Protein AF-A0A9P9WCL9-F1 (afdb_monomer_lite)

Organism: NCBI:txid1658444

Structure (mmCIF, N/CA/C/O backbone):
data_AF-A0A9P9WCL9-F1
#
_entry.id   AF-A0A9P9WCL9-F1
#
loop_
_atom_site.group_PDB
_atom_site.id
_atom_site.type_symbol
_atom_site.label_atom_id
_atom_site.label_alt_id
_atom_site.label_comp_id
_atom_site.label_asym_id
_atom_site.label_entity_id
_atom_site.label_seq_id
_atom_site.pdbx_PDB_ins_code
_atom_site.Cartn_x
_atom_site.Cartn_y
_atom_site.Cartn_z
_atom_site.occupancy
_atom_site.B_iso_or_equiv
_atom_site.auth_seq_id
_atom_site.auth_comp_id
_atom_site.auth_asym_id
_atom_site.auth_atom_id
_atom_site.pdbx_PDB_model_num
ATOM 1 N N . MET A 1 1 ? 8.749 8.866 8.546 1.00 52.72 1 MET A N 1
ATOM 2 C CA . MET A 1 1 ? 8.352 7.995 9.662 1.00 52.72 1 MET A CA 1
ATOM 3 C C . MET A 1 1 ? 8.132 6.636 9.038 1.00 52.72 1 MET A C 1
ATOM 5 O O . MET A 1 1 ? 7.365 6.611 8.077 1.00 52.72 1 MET A O 1
ATOM 9 N N . PRO A 1 2 ? 8.847 5.586 9.466 1.00 65.62 2 PRO A N 1
ATOM 10 C CA . PRO A 1 2 ? 8.523 4.228 9.039 1.00 65.62 2 PRO A CA 1
ATOM 11 C C . PRO A 1 2 ? 7.057 3.920 9.398 1.00 65.62 2 PRO A C 1
ATOM 13 O O . PRO A 1 2 ? 6.534 4.520 10.347 1.00 65.62 2 PRO A O 1
ATOM 16 N N . PRO A 1 3 ? 6.352 3.080 8.625 1.00 75.56 3 PRO A N 1
ATOM 17 C CA . PRO A 1 3 ? 5.030 2.623 9.012 1.00 75.56 3 PRO A CA 1
ATOM 18 C C . PRO A 1 3 ? 5.144 1.914 10.363 1.00 75.56 3 PRO A C 1
ATOM 20 O O . PRO A 1 3 ? 6.009 1.073 10.567 1.00 75.56 3 PRO A O 1
ATOM 23 N N . GLU A 1 4 ? 4.295 2.302 11.307 1.00 83.50 4 GLU A N 1
ATOM 24 C CA . GLU A 1 4 ? 4.138 1.560 12.551 1.00 83.50 4 GLU A CA 1
ATOM 25 C C . GLU A 1 4 ? 3.136 0.438 12.314 1.00 83.50 4 GLU A C 1
ATOM 27 O O . GLU A 1 4 ? 2.048 0.691 11.779 1.00 83.50 4 GLU A O 1
ATOM 32 N N . ARG A 1 5 ? 3.490 -0.770 12.757 1.00 84.06 5 ARG A N 1
ATOM 33 C CA . ARG A 1 5 ? 2.559 -1.891 12.845 1.00 84.06 5 ARG A CA 1
ATOM 34 C C . ARG A 1 5 ? 1.348 -1.465 13.676 1.00 84.06 5 ARG A C 1
ATOM 36 O O . ARG A 1 5 ? 1.471 -0.951 14.792 1.00 84.06 5 ARG A O 1
ATOM 43 N N . ILE A 1 6 ? 0.155 -1.656 13.131 1.00 80.19 6 ILE A N 1
ATOM 44 C CA . ILE A 1 6 ? -1.098 -1.364 13.811 1.00 80.19 6 ILE A CA 1
ATOM 45 C C . ILE A 1 6 ? -1.285 -2.433 14.883 1.00 80.19 6 ILE A C 1
ATOM 47 O O . ILE A 1 6 ? -1.663 -3.570 14.609 1.00 80.19 6 ILE A O 1
ATOM 51 N N . HIS A 1 7 ? -1.031 -2.064 16.138 1.00 67.38 7 HIS A N 1
ATOM 52 C CA . HIS A 1 7 ? -1.297 -2.956 17.260 1.00 67.38 7 HIS A CA 1
ATOM 53 C C . HIS A 1 7 ? -2.736 -3.484 17.204 1.00 67.38 7 HIS A C 1
ATOM 55 O O . HIS A 1 7 ? -3.683 -2.704 17.097 1.00 67.38 7 HIS A O 1
ATOM 61 N N . ARG A 1 8 ? -2.899 -4.803 17.385 1.00 59.06 8 ARG A N 1
ATOM 62 C CA . ARG A 1 8 ? -4.198 -5.504 17.451 1.00 59.06 8 ARG A CA 1
ATOM 63 C C . ARG A 1 8 ? -5.237 -4.808 18.336 1.00 59.06 8 ARG A C 1
ATOM 65 O O . ARG A 1 8 ? -6.418 -4.826 18.012 1.00 59.06 8 ARG A O 1
ATOM 72 N N . ALA A 1 9 ? -4.798 -4.163 19.418 1.00 46.12 9 ALA A N 1
ATOM 73 C CA . ALA A 1 9 ? -5.651 -3.415 20.345 1.00 46.12 9 ALA A CA 1
ATOM 74 C C . ALA A 1 9 ? -6.125 -2.044 19.815 1.00 46.12 9 ALA A C 1
ATOM 76 O O . ALA A 1 9 ? -7.160 -1.548 20.245 1.00 46.12 9 ALA A O 1
ATOM 77 N N . ARG A 1 10 ? -5.385 -1.429 18.881 1.00 55.38 10 ARG A N 1
ATOM 78 C CA . ARG A 1 10 ? -5.776 -0.196 18.171 1.00 55.38 10 ARG A CA 1
ATOM 79 C C . ARG A 1 10 ? -6.659 -0.462 16.955 1.00 55.38 10 ARG A C 1
ATOM 81 O O . ARG A 1 10 ? -7.181 0.493 16.381 1.00 55.38 10 ARG A O 1
ATOM 88 N N . ARG A 1 11 ? -6.842 -1.728 16.569 1.00 59.88 11 ARG A N 1
ATOM 89 C CA . ARG A 1 11 ? -7.807 -2.098 15.537 1.00 59.88 11 ARG A CA 1
ATOM 90 C C . ARG A 1 11 ? -9.196 -1.744 16.061 1.00 59.88 11 ARG A C 1
ATOM 92 O O . ARG A 1 11 ? -9.658 -2.302 17.054 1.00 59.88 11 ARG A O 1
ATOM 99 N N . TYR A 1 12 ? -9.847 -0.778 15.427 1.00 53.03 12 TYR A N 1
ATOM 100 C CA . TYR A 1 12 ? -11.238 -0.428 15.716 1.00 53.03 12 TYR A CA 1
ATOM 101 C C . TYR A 1 12 ? -12.097 -1.669 15.428 1.00 53.03 12 TYR A C 1
ATOM 103 O O . TYR A 1 12 ? -12.356 -2.002 14.279 1.00 53.03 12 TYR A O 1
ATOM 111 N N . ARG A 1 13 ? -12.498 -2.390 16.478 1.00 53.16 13 ARG A N 1
ATOM 112 C CA . ARG A 1 13 ? -13.292 -3.628 16.379 1.00 53.16 13 ARG A CA 1
ATOM 113 C C . ARG A 1 13 ? -14.805 -3.400 16.301 1.00 53.16 13 ARG A C 1
ATOM 115 O O . ARG A 1 13 ? -15.547 -4.356 16.134 1.00 53.16 13 ARG A O 1
ATOM 122 N N . GLY A 1 14 ? -15.285 -2.167 16.445 1.00 45.81 14 GLY A N 1
ATOM 123 C CA . GLY A 1 14 ? -16.719 -1.880 16.505 1.00 45.81 14 GLY A CA 1
ATOM 124 C C . GLY A 1 14 ? -17.214 -1.129 15.274 1.00 45.81 14 GLY A C 1
ATOM 125 O O . GLY A 1 14 ? -16.797 0.008 15.075 1.00 45.81 14 GLY A O 1
ATOM 126 N N . LEU A 1 15 ? -18.153 -1.733 14.530 1.00 50.56 15 LEU A N 1
ATOM 127 C CA . LEU A 1 15 ? -19.068 -1.100 13.554 1.00 50.56 15 LEU A CA 1
ATOM 128 C C . LEU A 1 15 ? -18.497 -0.762 12.157 1.00 50.56 15 LEU A C 1
ATOM 130 O O . LEU A 1 15 ? -18.734 0.335 11.650 1.00 50.56 15 LEU A O 1
ATOM 134 N N . ARG A 1 16 ? -17.752 -1.679 11.518 1.00 55.62 16 ARG A N 1
ATOM 135 C CA . ARG A 1 16 ? -17.044 -1.404 10.247 1.00 55.62 16 ARG A CA 1
ATOM 136 C C . ARG A 1 16 ? -17.706 -1.899 8.955 1.00 55.62 16 ARG A C 1
ATOM 138 O O . ARG A 1 16 ? -17.270 -1.446 7.905 1.00 55.62 16 ARG A O 1
ATOM 145 N N . ASP A 1 17 ? -18.779 -2.687 9.019 1.00 56.28 17 ASP A N 1
ATOM 146 C CA . ASP A 1 17 ? -19.519 -3.155 7.835 1.00 56.28 17 ASP A CA 1
ATOM 147 C C . ASP A 1 17 ? -20.510 -2.079 7.339 1.00 56.28 17 ASP A C 1
ATOM 149 O O . ASP A 1 17 ? -21.677 -2.053 7.732 1.00 56.28 17 ASP A O 1
ATOM 153 N N . ALA A 1 18 ? -20.073 -1.134 6.503 1.00 52.47 18 ALA A N 1
ATOM 154 C CA . ALA A 1 18 ? -20.969 -0.120 5.918 1.00 52.47 18 ALA A CA 1
ATOM 155 C C . ALA A 1 18 ? -20.767 0.070 4.402 1.00 52.47 18 ALA A C 1
ATOM 157 O O . ALA A 1 18 ? -20.047 0.960 3.954 1.00 52.47 18 ALA A O 1
ATOM 158 N N . LYS A 1 19 ? -21.451 -0.737 3.584 1.00 51.44 19 LYS A N 1
ATOM 159 C CA . LYS A 1 19 ? -21.433 -0.597 2.115 1.00 51.44 19 LYS A CA 1
ATOM 160 C C . LYS A 1 19 ? -21.850 0.813 1.661 1.00 51.44 19 LYS A C 1
ATOM 162 O O . LYS A 1 19 ? -22.786 1.401 2.202 1.00 51.44 19 LYS A O 1
ATOM 167 N N . GLY A 1 20 ? -21.168 1.350 0.644 1.00 61.16 20 GLY A N 1
ATOM 168 C CA . GLY A 1 20 ? -21.510 2.623 -0.007 1.00 61.16 20 GLY A CA 1
ATOM 169 C C . GLY A 1 20 ? -20.336 3.600 -0.140 1.00 61.16 20 GLY A C 1
ATOM 170 O O . GLY A 1 20 ? -19.175 3.210 -0.152 1.00 61.16 20 GLY A O 1
ATOM 171 N N . SER A 1 21 ? -20.622 4.903 -0.215 1.00 57.66 21 SER A N 1
ATOM 172 C CA . SER A 1 21 ? -19.634 5.969 -0.491 1.00 57.66 21 SER A CA 1
ATOM 173 C C . SER A 1 21 ? -18.498 6.108 0.535 1.00 57.66 21 SER A C 1
ATOM 175 O O . SER A 1 21 ? -17.530 6.828 0.291 1.00 57.66 21 SER A O 1
ATOM 177 N N . ARG A 1 22 ? -18.593 5.424 1.681 1.00 66.50 22 ARG A N 1
ATOM 178 C CA . ARG A 1 22 ? -17.557 5.380 2.726 1.00 66.50 22 ARG A CA 1
ATOM 179 C C . ARG A 1 22 ? -16.594 4.203 2.595 1.00 66.50 22 ARG A C 1
ATOM 181 O O . ARG A 1 22 ? -15.644 4.153 3.367 1.00 66.50 22 ARG A O 1
ATOM 188 N N . TRP A 1 23 ? -16.797 3.333 1.607 1.00 68.12 23 TRP A N 1
ATOM 189 C CA . TRP A 1 23 ? -15.931 2.190 1.313 1.00 68.12 23 TRP A CA 1
ATOM 190 C C . TRP A 1 23 ? -14.455 2.583 1.142 1.00 68.12 23 TRP A C 1
ATOM 192 O O . TRP A 1 23 ? -13.550 1.934 1.649 1.00 68.12 23 TRP A O 1
ATOM 202 N N . HIS A 1 24 ? -14.223 3.730 0.501 1.00 72.38 24 HIS A N 1
ATOM 203 C CA . HIS A 1 24 ? -12.892 4.294 0.258 1.00 72.38 24 HIS A CA 1
ATOM 204 C C . HIS A 1 24 ? -12.303 5.010 1.487 1.00 72.38 24 HIS A C 1
ATOM 206 O O . HIS A 1 24 ? -11.194 5.544 1.431 1.00 72.38 24 HIS A O 1
ATOM 212 N N . GLY A 1 25 ? -13.075 5.110 2.571 1.00 70.25 25 GLY A N 1
ATOM 213 C CA . GLY A 1 25 ? -12.708 5.803 3.794 1.00 70.25 25 GLY A CA 1
ATOM 214 C C . GLY A 1 25 ? -11.749 4.989 4.654 1.00 70.25 25 GLY A C 1
ATOM 215 O O . GLY A 1 25 ? -11.708 3.762 4.604 1.00 70.25 25 GLY A O 1
ATOM 216 N N . LYS A 1 26 ? -10.981 5.695 5.484 1.00 78.62 26 LYS A N 1
ATOM 217 C CA . LYS A 1 26 ? -10.066 5.058 6.427 1.00 78.62 26 LYS A CA 1
ATOM 218 C C . LYS A 1 26 ? -10.827 4.165 7.413 1.00 78.62 26 LYS A C 1
ATOM 220 O O . LYS A 1 26 ? -11.814 4.625 7.990 1.00 78.62 26 LYS A O 1
ATOM 225 N N . GLY A 1 27 ? -10.325 2.962 7.682 1.00 71.94 27 GLY A N 1
ATOM 226 C CA . GLY A 1 27 ? -10.903 2.088 8.704 1.00 71.94 27 GLY A CA 1
ATOM 227 C C . GLY A 1 27 ? -12.013 1.168 8.198 1.00 71.94 27 GLY A C 1
ATOM 228 O O . GLY A 1 27 ? -12.703 0.570 9.017 1.00 71.94 27 GLY A O 1
ATOM 229 N N . PHE A 1 28 ? -12.262 1.108 6.892 1.00 75.81 28 PHE A N 1
ATOM 230 C CA . PHE A 1 28 ? -13.403 0.386 6.341 1.00 75.81 28 PHE A CA 1
ATOM 231 C C . PHE A 1 28 ? -13.130 -1.124 6.165 1.00 75.81 28 PHE A C 1
ATOM 233 O O . PHE A 1 28 ? -12.019 -1.509 5.780 1.00 75.81 28 PHE A O 1
ATOM 240 N N . ARG A 1 29 ? -14.138 -1.971 6.446 1.00 81.19 29 ARG A N 1
ATOM 241 C CA . ARG A 1 29 ? -14.100 -3.439 6.302 1.00 81.19 29 ARG A CA 1
ATOM 242 C C . ARG A 1 29 ? -15.437 -3.982 5.777 1.00 81.19 29 ARG A C 1
ATOM 244 O O . ARG A 1 29 ? -16.479 -3.416 6.076 1.00 81.19 29 ARG A O 1
ATOM 251 N N . ASP A 1 30 ? -15.413 -5.085 5.039 1.00 83.75 30 ASP A N 1
ATOM 252 C CA . ASP A 1 30 ? -16.617 -5.835 4.644 1.00 83.75 30 ASP A CA 1
ATOM 253 C C . ASP A 1 30 ? -16.291 -7.317 4.619 1.00 83.75 30 ASP A C 1
ATOM 255 O O . ASP A 1 30 ? -15.435 -7.752 3.849 1.00 83.75 30 ASP A O 1
ATOM 259 N N . HIS A 1 31 ? -16.942 -8.086 5.488 1.00 86.31 31 HIS A N 1
ATOM 260 C CA . HIS A 1 31 ? -16.810 -9.546 5.526 1.00 86.31 31 HIS A CA 1
ATOM 261 C C . HIS A 1 31 ? -15.352 -10.055 5.557 1.00 86.31 31 HIS A C 1
ATOM 263 O O . HIS A 1 31 ? -15.016 -11.053 4.925 1.00 86.31 31 HIS A O 1
ATOM 269 N N . GLY A 1 32 ? -14.477 -9.370 6.300 1.00 86.81 32 GLY A N 1
ATOM 270 C CA . GLY A 1 32 ? -13.060 -9.737 6.405 1.00 86.81 32 GLY A CA 1
ATOM 271 C C . GLY A 1 32 ? -12.195 -9.280 5.227 1.00 86.81 32 GLY A C 1
ATOM 272 O O . GLY A 1 32 ? -11.047 -9.704 5.121 1.00 86.81 32 GLY A O 1
ATOM 273 N N . SER A 1 33 ? -12.711 -8.406 4.365 1.00 90.12 33 SER A N 1
ATOM 274 C CA . SER A 1 33 ? -11.958 -7.691 3.334 1.00 90.12 33 SER A CA 1
ATOM 275 C C . SER A 1 33 ? -11.831 -6.212 3.683 1.00 90.12 33 SER A C 1
ATOM 277 O O . SER A 1 33 ? -12.651 -5.644 4.406 1.00 90.12 33 SER A O 1
ATOM 279 N N . MET A 1 34 ? -10.795 -5.567 3.160 1.00 90.50 34 MET A N 1
ATOM 280 C CA . MET A 1 34 ? -10.581 -4.132 3.264 1.00 90.50 34 MET A CA 1
ATOM 281 C C . MET A 1 34 ? -10.287 -3.517 1.907 1.00 90.50 34 MET A C 1
ATOM 283 O O . MET A 1 34 ? -9.704 -4.153 1.033 1.00 90.50 34 MET A O 1
ATOM 287 N N . TRP A 1 35 ? -10.627 -2.242 1.766 1.00 91.56 35 TRP A N 1
ATOM 288 C CA . TRP A 1 35 ? -10.253 -1.476 0.589 1.00 91.56 35 TRP A CA 1
ATOM 289 C C . TRP A 1 35 ? -8.820 -0.971 0.705 1.00 91.56 35 TRP A C 1
ATOM 291 O O . TRP A 1 35 ? -8.487 -0.300 1.683 1.00 91.56 35 TRP A O 1
ATOM 301 N N . ILE A 1 36 ? -7.985 -1.209 -0.301 1.00 93.81 36 ILE A N 1
ATOM 302 C CA . ILE A 1 36 ? -6.671 -0.568 -0.425 1.00 93.81 36 ILE A CA 1
ATOM 303 C C . ILE A 1 36 ? -6.595 0.125 -1.779 1.00 93.81 36 ILE A C 1
ATOM 305 O O . ILE A 1 36 ? -6.871 -0.463 -2.820 1.00 93.81 36 ILE A O 1
ATOM 309 N N . ASN A 1 37 ? -6.209 1.397 -1.770 1.00 93.62 37 ASN A N 1
ATOM 310 C CA . ASN A 1 37 ? -5.949 2.157 -2.980 1.00 93.62 37 ASN A CA 1
ATOM 311 C C . ASN A 1 37 ? -4.531 1.850 -3.485 1.00 93.62 37 ASN A C 1
ATOM 313 O O . ASN A 1 37 ? -3.567 1.975 -2.742 1.00 93.62 37 ASN A O 1
ATOM 317 N N . VAL A 1 38 ? -4.385 1.519 -4.758 1.00 93.62 38 VAL A N 1
ATOM 318 C CA . VAL A 1 38 ? -3.118 1.318 -5.460 1.00 93.62 38 VAL A CA 1
ATOM 319 C C . VAL A 1 38 ? -2.949 2.466 -6.450 1.00 93.62 38 VAL A C 1
ATOM 321 O O . VAL A 1 38 ? -3.801 2.691 -7.311 1.00 93.62 38 VAL A O 1
ATOM 324 N N . ASN A 1 39 ? -1.877 3.237 -6.297 1.00 92.12 39 ASN A N 1
ATOM 325 C CA . ASN A 1 39 ? -1.532 4.329 -7.196 1.00 92.12 39 ASN A CA 1
ATOM 326 C C . ASN A 1 39 ? -0.426 3.882 -8.153 1.00 92.12 39 ASN A C 1
ATOM 328 O O . ASN A 1 39 ? 0.705 3.658 -7.726 1.00 92.12 39 ASN A O 1
ATOM 332 N N . GLU A 1 40 ? -0.769 3.792 -9.436 1.00 88.06 40 GLU A N 1
ATOM 333 C CA . GLU A 1 40 ? 0.132 3.424 -10.537 1.00 88.06 40 GLU A CA 1
ATOM 334 C C . GLU A 1 40 ? 0.205 4.557 -11.577 1.00 88.06 40 GLU A C 1
ATOM 336 O O . GLU A 1 40 ? 0.300 4.323 -12.778 1.00 88.06 40 GLU A O 1
ATOM 341 N N . GLY A 1 41 ? 0.057 5.807 -11.128 1.00 84.44 41 GLY A N 1
ATOM 342 C CA . GLY A 1 41 ? -0.178 6.961 -11.999 1.00 84.44 41 GLY A CA 1
ATOM 343 C C . GLY A 1 41 ? -1.636 7.404 -12.056 1.00 84.44 41 GLY A C 1
ATOM 344 O O . GLY A 1 41 ? -1.939 8.583 -12.221 1.00 84.44 41 GLY A O 1
ATOM 345 N N . PHE A 1 42 ? -2.535 6.461 -11.816 1.00 86.38 42 PHE A N 1
ATOM 346 C CA . PHE A 1 42 ? -3.921 6.682 -11.444 1.00 86.38 42 PHE A CA 1
ATOM 347 C C . PHE A 1 42 ? -4.215 5.830 -10.206 1.00 86.38 42 PHE A C 1
ATOM 349 O O . PHE A 1 42 ? -3.587 4.793 -9.981 1.00 86.38 42 PHE A O 1
ATOM 356 N N . THR A 1 43 ? -5.171 6.262 -9.390 1.00 89.50 43 THR A N 1
ATOM 357 C CA . THR A 1 43 ? -5.562 5.521 -8.188 1.00 89.50 43 THR A CA 1
ATOM 358 C C . THR A 1 43 ? -6.692 4.555 -8.529 1.00 89.50 43 THR A C 1
ATOM 360 O O . THR A 1 43 ? -7.792 4.994 -8.862 1.00 89.50 43 THR A O 1
ATOM 363 N N . ARG A 1 44 ? -6.443 3.248 -8.417 1.00 89.81 44 ARG A N 1
ATOM 364 C CA . ARG A 1 44 ? -7.482 2.203 -8.415 1.00 89.81 44 ARG A CA 1
ATOM 365 C C . ARG A 1 44 ? -7.544 1.601 -7.032 1.00 89.81 44 ARG A C 1
ATOM 367 O O . ARG A 1 44 ? -6.503 1.384 -6.434 1.00 89.81 44 ARG A O 1
ATOM 374 N N . GLY A 1 45 ? -8.726 1.321 -6.515 1.00 91.12 45 GLY A N 1
ATOM 375 C CA . GLY A 1 45 ? -8.796 0.522 -5.301 1.00 91.12 45 GLY A CA 1
ATOM 376 C C . GLY A 1 45 ? -9.036 -0.946 -5.591 1.00 91.12 45 GLY A C 1
ATOM 377 O O . GLY A 1 45 ? -9.512 -1.308 -6.668 1.00 91.12 45 GLY A O 1
ATOM 378 N N . ARG A 1 46 ? -8.634 -1.771 -4.632 1.00 92.62 46 ARG A N 1
ATOM 379 C CA . ARG A 1 46 ? -8.774 -3.220 -4.642 1.00 92.62 46 ARG A CA 1
ATOM 380 C C . ARG A 1 46 ? -9.355 -3.677 -3.314 1.00 92.62 46 ARG A C 1
ATOM 382 O O . ARG A 1 46 ? -9.030 -3.113 -2.265 1.00 92.62 46 ARG A O 1
ATOM 389 N N . ASP A 1 47 ? -10.164 -4.723 -3.387 1.00 93.06 47 ASP A N 1
ATOM 390 C CA . ASP A 1 47 ? -10.610 -5.473 -2.222 1.00 93.06 47 ASP A CA 1
ATOM 391 C C . ASP A 1 47 ? -9.528 -6.479 -1.846 1.00 93.06 47 ASP A C 1
ATOM 393 O O . ASP A 1 47 ? -9.110 -7.298 -2.664 1.00 93.06 47 ASP A O 1
ATOM 397 N N . VAL A 1 48 ? -9.045 -6.384 -0.613 1.00 94.31 48 VAL A N 1
ATOM 398 C CA . VAL A 1 48 ? -7.938 -7.193 -0.107 1.00 94.31 48 VAL A CA 1
ATOM 399 C C . VAL A 1 48 ? -8.412 -7.908 1.154 1.00 94.31 48 VAL A C 1
ATOM 401 O O . VAL A 1 48 ? -8.827 -7.230 2.099 1.00 94.31 48 VAL A O 1
ATOM 404 N N . PRO A 1 49 ? -8.362 -9.250 1.214 1.00 94.81 49 PRO A N 1
ATOM 405 C CA . PRO A 1 49 ? -8.687 -9.984 2.430 1.00 94.81 49 PRO A CA 1
ATOM 406 C C . PRO A 1 49 ? -7.771 -9.544 3.574 1.00 94.81 49 PRO A C 1
ATOM 408 O O . PRO A 1 49 ? -6.550 -9.517 3.440 1.00 94.81 49 PRO A O 1
ATOM 411 N N . GLU A 1 50 ? -8.342 -9.193 4.721 1.00 93.06 50 GLU A N 1
ATOM 412 C CA . GLU A 1 50 ? -7.581 -8.606 5.826 1.00 93.06 50 GLU A CA 1
ATOM 413 C C . GLU A 1 50 ? -6.597 -9.593 6.460 1.00 93.06 50 GLU A C 1
ATOM 415 O O . GLU A 1 50 ? -5.532 -9.206 6.936 1.00 93.06 50 GLU A O 1
ATOM 420 N N . HIS A 1 51 ? -6.955 -10.873 6.399 1.00 94.69 51 HIS A N 1
ATOM 421 C CA . HIS A 1 51 ? -6.183 -12.012 6.873 1.00 94.69 51 HIS A CA 1
ATOM 422 C C . HIS A 1 51 ? -5.236 -12.579 5.804 1.00 94.69 51 HIS A C 1
ATOM 424 O O . HIS A 1 51 ? -4.605 -13.608 6.034 1.00 94.69 51 HIS A O 1
ATOM 430 N N . MET A 1 52 ? -5.134 -11.937 4.635 1.00 95.94 52 MET A N 1
ATOM 431 C CA . MET A 1 52 ? -4.101 -12.262 3.656 1.00 95.94 52 MET A CA 1
ATOM 432 C C . MET A 1 52 ? -2.728 -11.952 4.260 1.00 95.94 52 MET A C 1
ATOM 434 O O . MET A 1 52 ? -2.558 -10.942 4.950 1.00 95.94 52 MET A O 1
ATOM 438 N N . ARG A 1 53 ? -1.746 -12.821 4.015 1.00 96.12 53 ARG A N 1
ATOM 439 C CA . ARG A 1 53 ? -0.355 -12.550 4.389 1.00 96.12 53 ARG A CA 1
ATOM 440 C C . ARG A 1 53 ? 0.202 -11.406 3.543 1.00 96.12 53 ARG A C 1
ATOM 442 O O . ARG A 1 53 ? -0.201 -11.223 2.393 1.00 96.12 53 ARG A O 1
ATOM 449 N N . LEU A 1 54 ? 1.105 -10.618 4.120 1.00 95.38 54 LEU A N 1
ATOM 450 C CA . LEU A 1 54 ? 1.647 -9.439 3.450 1.00 95.38 54 LEU A CA 1
ATOM 451 C C . LEU A 1 54 ? 2.438 -9.806 2.182 1.00 95.38 54 LEU A C 1
ATOM 453 O O . LEU A 1 54 ? 2.373 -9.059 1.210 1.00 95.38 54 LEU A O 1
ATOM 457 N N . ASP A 1 55 ? 3.126 -10.951 2.169 1.00 94.56 55 ASP A N 1
ATOM 458 C CA . ASP A 1 55 ? 3.828 -11.474 0.988 1.00 94.56 55 ASP A CA 1
ATOM 459 C C . ASP A 1 55 ? 2.862 -11.753 -0.167 1.00 94.56 55 ASP A C 1
ATOM 461 O O . ASP A 1 55 ? 3.013 -11.175 -1.239 1.00 94.56 55 ASP A O 1
ATOM 465 N N . LEU A 1 56 ? 1.800 -12.517 0.097 1.00 94.56 56 LEU A N 1
ATOM 466 C CA . LEU A 1 56 ? 0.767 -12.829 -0.888 1.00 94.56 56 LEU A CA 1
ATOM 467 C C . LEU A 1 56 ? 0.100 -11.562 -1.422 1.00 94.56 56 LEU A C 1
ATOM 469 O O . LEU A 1 56 ? -0.168 -11.457 -2.615 1.00 94.56 56 LEU A O 1
ATOM 473 N N . PHE A 1 57 ? -0.152 -10.578 -0.554 1.00 95.00 57 PHE A N 1
ATOM 474 C CA . PHE A 1 57 ? -0.699 -9.297 -0.988 1.00 95.00 57 PHE A CA 1
ATOM 475 C C . PHE A 1 57 ? 0.240 -8.577 -1.961 1.00 95.00 57 PHE A C 1
ATOM 477 O O . PHE A 1 57 ? -0.219 -8.115 -3.006 1.00 95.00 57 PHE A O 1
ATOM 484 N N . VAL A 1 58 ? 1.539 -8.504 -1.657 1.00 93.75 58 VAL A N 1
ATOM 485 C CA . VAL A 1 58 ? 2.534 -7.905 -2.560 1.00 93.75 58 VAL A CA 1
ATOM 486 C C . VAL A 1 58 ? 2.582 -8.655 -3.891 1.00 93.75 58 VAL A C 1
ATOM 488 O O . VAL A 1 58 ? 2.580 -8.005 -4.933 1.00 93.75 58 VAL A O 1
ATOM 491 N N . ASP A 1 59 ? 2.512 -9.985 -3.873 1.00 91.00 59 ASP A N 1
ATOM 492 C CA . ASP A 1 59 ? 2.506 -10.799 -5.092 1.00 91.00 59 ASP A CA 1
ATOM 493 C C . ASP A 1 59 ? 1.278 -10.503 -5.971 1.00 91.00 59 ASP A C 1
ATOM 495 O O . ASP A 1 59 ? 1.412 -10.350 -7.184 1.00 91.00 59 ASP A O 1
ATOM 499 N N . THR A 1 60 ? 0.088 -10.297 -5.381 1.00 92.44 60 THR A N 1
ATOM 500 C CA . THR A 1 60 ? -1.102 -9.881 -6.158 1.00 92.44 60 THR A CA 1
ATOM 501 C C . THR A 1 60 ? -0.955 -8.500 -6.806 1.00 92.44 60 THR A C 1
ATOM 503 O O . THR A 1 60 ? -1.639 -8.179 -7.784 1.00 92.44 60 THR A O 1
ATOM 506 N N . LEU A 1 61 ? -0.100 -7.635 -6.250 1.00 89.81 61 LEU A N 1
ATOM 507 C CA . LEU A 1 61 ? 0.208 -6.330 -6.832 1.00 89.81 61 LEU A CA 1
ATOM 508 C C . LEU A 1 61 ? 1.285 -6.424 -7.914 1.00 89.81 61 LEU A C 1
ATOM 510 O O . LEU A 1 61 ? 1.349 -5.527 -8.750 1.00 89.81 61 LEU A O 1
ATOM 514 N N . ASP A 1 62 ? 2.092 -7.486 -7.925 1.00 81.44 62 ASP A N 1
ATOM 515 C CA . ASP A 1 62 ? 3.157 -7.713 -8.906 1.00 81.44 62 ASP A CA 1
ATOM 516 C C . ASP A 1 62 ? 2.660 -8.367 -10.208 1.00 81.44 62 ASP A C 1
ATOM 518 O O . ASP A 1 62 ? 3.441 -8.709 -11.093 1.00 81.44 62 ASP A O 1
ATOM 522 N N . GLU A 1 63 ? 1.346 -8.504 -10.396 1.00 71.94 63 GLU A N 1
ATOM 523 C CA . GLU A 1 63 ? 0.797 -8.996 -11.658 1.00 71.94 63 GLU A CA 1
ATOM 524 C C . GLU A 1 63 ? 1.156 -8.029 -12.816 1.00 71.94 63 GLU A C 1
ATOM 526 O O . GLU A 1 63 ? 0.789 -6.848 -12.830 1.00 71.94 63 GLU A O 1
ATOM 531 N N . HIS A 1 64 ? 1.922 -8.562 -13.776 1.00 60.41 64 HIS A N 1
ATOM 532 C CA . HIS A 1 64 ? 2.282 -8.023 -15.098 1.00 60.41 64 HIS A CA 1
ATOM 533 C C . HIS A 1 64 ? 3.074 -6.698 -15.199 1.00 60.41 64 HIS A C 1
ATOM 535 O O . HIS A 1 64 ? 2.631 -5.776 -15.891 1.00 60.41 64 HIS A O 1
ATOM 541 N N . PRO A 1 65 ? 4.308 -6.604 -14.662 1.00 61.66 65 PRO A N 1
ATOM 542 C CA . PRO A 1 65 ? 5.229 -5.533 -15.049 1.00 61.66 65 PRO A CA 1
ATOM 543 C C . PRO A 1 65 ? 5.626 -5.619 -16.533 1.00 61.66 65 PRO A C 1
ATOM 545 O O . PRO A 1 65 ? 5.738 -4.586 -17.186 1.00 61.66 65 PRO A O 1
ATOM 548 N N . ASP A 1 66 ? 5.756 -6.826 -17.097 1.00 63.22 66 ASP A N 1
ATOM 549 C CA . ASP A 1 66 ? 6.289 -7.040 -18.454 1.00 63.22 66 ASP A CA 1
ATOM 550 C C . ASP A 1 66 ? 5.454 -6.401 -19.572 1.00 63.22 66 ASP A C 1
ATOM 552 O O . ASP A 1 66 ? 6.001 -6.014 -20.602 1.00 63.22 66 ASP A O 1
ATOM 556 N N . ALA A 1 67 ? 4.137 -6.271 -19.382 1.00 68.12 67 ALA A N 1
ATOM 557 C CA . ALA A 1 67 ? 3.259 -5.651 -20.375 1.00 68.12 67 ALA A CA 1
ATOM 558 C C . ALA A 1 67 ? 3.472 -4.131 -20.473 1.00 68.12 67 ALA A C 1
ATOM 560 O O . ALA A 1 67 ? 3.207 -3.534 -21.515 1.00 68.12 67 ALA A O 1
ATOM 561 N N . ILE A 1 68 ? 3.930 -3.505 -19.385 1.00 70.31 68 ILE A N 1
ATOM 562 C CA . ILE A 1 68 ? 4.109 -2.052 -19.271 1.00 70.31 68 ILE A CA 1
ATOM 563 C C . ILE A 1 68 ? 5.589 -1.676 -19.412 1.00 70.31 68 ILE A C 1
ATOM 565 O O . ILE A 1 68 ? 5.911 -0.626 -19.963 1.00 70.31 68 ILE A O 1
ATOM 569 N N . ASN A 1 69 ? 6.491 -2.523 -18.917 1.00 74.94 69 ASN A N 1
ATOM 570 C CA . ASN A 1 69 ? 7.921 -2.263 -18.839 1.00 74.94 69 ASN A CA 1
ATOM 571 C C . ASN A 1 69 ? 8.725 -3.562 -19.054 1.00 74.94 69 ASN A C 1
ATOM 573 O O . ASN A 1 69 ? 9.134 -4.201 -18.079 1.00 74.94 69 ASN A O 1
ATOM 577 N N . PRO A 1 70 ? 8.940 -3.976 -20.317 1.00 77.00 70 PRO A N 1
ATOM 578 C CA . PRO A 1 70 ? 9.679 -5.192 -20.635 1.00 77.00 70 PRO A CA 1
ATOM 579 C C . PRO A 1 70 ? 11.097 -5.142 -20.056 1.00 77.00 70 PRO A C 1
ATOM 581 O O . PRO A 1 70 ? 11.863 -4.228 -20.356 1.00 77.00 70 PRO A O 1
ATOM 584 N N . GLY A 1 71 ? 11.448 -6.127 -19.227 1.00 79.69 71 GLY A N 1
ATOM 585 C CA . GLY A 1 71 ? 12.763 -6.206 -18.579 1.00 79.69 71 GLY A CA 1
ATOM 586 C C . GLY A 1 71 ? 12.952 -5.266 -17.385 1.00 79.69 71 GLY A C 1
ATOM 587 O O . GLY A 1 71 ? 14.029 -5.242 -16.797 1.00 79.69 71 GLY A O 1
ATOM 588 N N . GLY A 1 72 ? 11.926 -4.505 -17.010 1.00 85.75 72 GLY A N 1
ATOM 589 C CA . GLY A 1 72 ? 11.927 -3.750 -15.770 1.00 85.75 72 GLY A CA 1
ATOM 590 C C . GLY A 1 72 ? 11.358 -4.532 -14.594 1.00 85.75 72 GLY A C 1
ATOM 591 O O . GLY A 1 72 ? 10.874 -5.656 -14.723 1.00 85.75 72 GLY A O 1
ATOM 592 N N . TRP A 1 73 ? 11.386 -3.897 -13.431 1.00 86.56 73 TRP A N 1
ATOM 593 C CA . TRP A 1 73 ? 10.820 -4.429 -12.195 1.00 86.56 73 TRP A CA 1
ATOM 594 C C . TRP A 1 73 ? 9.959 -3.365 -11.516 1.00 86.56 73 TRP A C 1
ATOM 596 O O . TRP A 1 73 ? 9.946 -2.193 -11.915 1.00 86.56 73 TRP A O 1
ATOM 606 N N . CYS A 1 74 ? 9.188 -3.765 -10.508 1.00 90.25 74 CYS A N 1
ATOM 607 C CA . CYS A 1 74 ? 8.361 -2.837 -9.754 1.00 90.25 74 CYS A CA 1
ATOM 608 C C . CYS A 1 74 ? 8.564 -2.992 -8.245 1.00 90.25 74 CYS A C 1
ATOM 610 O O . CYS A 1 74 ? 8.851 -4.074 -7.745 1.00 90.25 74 CYS A O 1
ATOM 612 N N . ASP A 1 75 ? 8.430 -1.881 -7.526 1.00 91.56 75 ASP A N 1
ATOM 613 C CA . ASP A 1 75 ? 8.419 -1.838 -6.065 1.00 91.56 75 ASP A CA 1
ATOM 614 C C . ASP A 1 75 ? 7.094 -1.218 -5.606 1.00 91.56 75 ASP A C 1
ATOM 616 O O . ASP A 1 75 ? 6.530 -0.335 -6.268 1.00 91.56 75 ASP A O 1
ATOM 620 N N . VAL A 1 76 ? 6.594 -1.661 -4.458 1.00 94.00 76 VAL A N 1
ATOM 621 C CA . VAL A 1 76 ? 5.353 -1.166 -3.869 1.00 94.00 76 VAL A CA 1
ATOM 622 C C . VAL A 1 76 ? 5.678 -0.456 -2.569 1.00 94.00 76 VAL A C 1
ATOM 624 O O . VAL A 1 76 ? 6.196 -1.048 -1.630 1.00 94.00 76 VAL A O 1
ATOM 627 N N . PHE A 1 77 ? 5.327 0.823 -2.481 1.00 94.44 77 PHE A N 1
ATOM 628 C CA . PHE A 1 77 ? 5.608 1.654 -1.319 1.00 94.44 77 PHE A CA 1
ATOM 629 C C . PHE A 1 77 ? 4.364 1.927 -0.484 1.00 94.44 77 PHE A C 1
ATOM 631 O O . PHE A 1 77 ? 3.349 2.423 -0.978 1.00 94.44 77 PHE A O 1
ATOM 638 N N . PHE A 1 78 ? 4.499 1.760 0.827 1.00 94.44 78 PHE A N 1
ATOM 639 C CA . PHE A 1 78 ? 3.548 2.227 1.824 1.00 94.44 78 PHE A CA 1
ATOM 640 C C . PHE A 1 78 ? 4.243 3.173 2.806 1.00 94.44 78 PHE A C 1
ATOM 642 O O . PHE A 1 78 ? 5.246 2.837 3.426 1.00 94.44 78 PHE A O 1
ATOM 649 N N . ARG A 1 79 ? 3.737 4.409 2.932 1.00 90.94 79 ARG A N 1
ATOM 650 C CA . ARG A 1 79 ? 4.310 5.454 3.814 1.00 90.94 79 ARG A CA 1
ATOM 651 C C . ARG A 1 79 ? 5.825 5.674 3.637 1.00 90.94 79 ARG A C 1
ATOM 653 O O . ARG A 1 79 ? 6.512 6.023 4.594 1.00 90.94 79 ARG A O 1
ATOM 660 N N . LYS A 1 80 ? 6.310 5.588 2.390 1.00 90.62 80 LYS A N 1
ATOM 661 C CA . LYS A 1 80 ? 7.732 5.705 1.990 1.00 90.62 80 LYS A CA 1
ATOM 662 C C . LYS A 1 80 ? 8.615 4.506 2.364 1.00 90.62 80 LYS A C 1
ATOM 664 O O . LYS A 1 80 ? 9.831 4.622 2.262 1.00 90.62 80 LYS A O 1
ATOM 669 N N . THR A 1 81 ? 8.023 3.389 2.763 1.00 92.62 81 THR A N 1
ATOM 670 C CA . THR A 1 81 ? 8.725 2.125 2.999 1.00 92.62 81 THR A CA 1
ATOM 671 C C . THR A 1 81 ? 8.316 1.128 1.927 1.00 92.62 81 THR A C 1
ATOM 673 O O . THR A 1 81 ? 7.147 1.107 1.542 1.00 92.62 81 THR A O 1
ATOM 676 N N . SER A 1 82 ? 9.274 0.357 1.415 1.00 94.00 82 SER A N 1
ATOM 677 C CA . SER A 1 82 ? 8.979 -0.718 0.468 1.00 94.00 82 SER A CA 1
ATOM 678 C C . SER A 1 82 ? 8.253 -1.844 1.198 1.00 94.00 82 SER A C 1
ATOM 680 O O . SER A 1 82 ? 8.654 -2.249 2.289 1.00 94.00 82 SER A O 1
ATOM 682 N N . LEU A 1 83 ? 7.173 -2.343 0.605 1.00 93.31 83 LEU A N 1
ATOM 683 C CA . LEU A 1 83 ? 6.488 -3.524 1.106 1.00 93.31 83 LEU A CA 1
ATOM 684 C C . LEU A 1 83 ? 7.354 -4.777 0.951 1.00 93.31 83 LEU A C 1
ATOM 686 O O . LEU A 1 83 ? 7.212 -5.682 1.760 1.00 93.31 83 LEU A O 1
ATOM 690 N N . PHE A 1 84 ? 8.282 -4.824 -0.012 1.00 90.81 84 PHE A N 1
ATOM 691 C CA . PHE A 1 84 ? 9.214 -5.947 -0.138 1.00 90.81 84 PHE A CA 1
ATOM 692 C C . PHE A 1 84 ? 10.161 -6.032 1.063 1.00 90.81 84 PHE A C 1
ATOM 694 O O . PHE A 1 84 ? 10.290 -7.116 1.630 1.00 90.81 84 PHE A O 1
ATOM 701 N N . ASP A 1 85 ? 10.728 -4.895 1.497 1.00 90.56 85 ASP A N 1
ATOM 702 C CA . ASP A 1 85 ? 11.541 -4.831 2.725 1.00 90.56 85 ASP A CA 1
ATOM 703 C C . ASP A 1 85 ? 10.709 -5.272 3.943 1.00 90.56 85 ASP A C 1
ATOM 705 O O . ASP A 1 85 ? 11.160 -6.070 4.757 1.00 90.56 85 ASP A O 1
ATOM 709 N N . LEU A 1 86 ? 9.464 -4.787 4.055 1.00 91.94 86 LEU A N 1
ATOM 710 C CA . LEU A 1 86 ? 8.580 -5.144 5.171 1.00 91.94 86 LEU A CA 1
ATOM 711 C C . LEU A 1 86 ? 8.239 -6.631 5.200 1.00 91.94 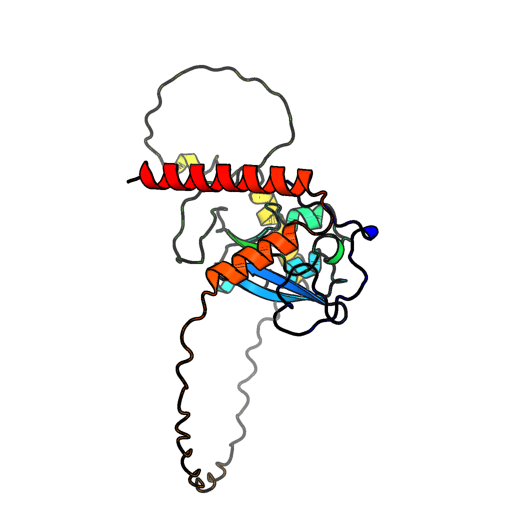86 LEU A C 1
ATOM 713 O O . LEU A 1 86 ? 8.179 -7.215 6.274 1.00 91.94 86 LEU A O 1
ATOM 717 N N . VAL A 1 87 ? 8.021 -7.243 4.038 1.00 94.06 87 VAL A N 1
ATOM 718 C CA . VAL A 1 87 ? 7.778 -8.685 3.936 1.00 94.06 87 VAL A CA 1
ATOM 719 C C . VAL A 1 87 ? 9.020 -9.482 4.332 1.00 94.06 87 VAL A C 1
ATOM 721 O O . VAL A 1 87 ? 8.891 -10.547 4.920 1.00 94.06 87 VAL A O 1
ATOM 724 N N . GLU A 1 88 ? 10.221 -8.996 4.022 1.00 90.44 88 GLU A N 1
ATOM 725 C CA . GLU A 1 88 ? 11.459 -9.658 4.443 1.00 90.44 88 GLU A CA 1
ATOM 726 C C . GLU A 1 88 ? 11.673 -9.564 5.959 1.00 90.44 88 GLU A C 1
ATOM 728 O O . GLU A 1 88 ? 12.013 -10.557 6.600 1.00 90.44 88 GLU A O 1
ATOM 733 N N . GLU A 1 89 ? 11.427 -8.391 6.544 1.00 92.62 89 GLU A N 1
ATOM 734 C CA . GLU A 1 89 ? 11.525 -8.180 7.991 1.00 92.62 89 GLU A CA 1
ATOM 735 C C . GLU A 1 89 ? 10.413 -8.916 8.764 1.00 92.62 89 GLU A C 1
ATOM 737 O O . GLU A 1 89 ? 10.617 -9.345 9.905 1.00 92.62 89 GLU A O 1
ATOM 742 N N . HIS A 1 90 ? 9.236 -9.072 8.149 1.00 93.75 90 HIS A N 1
ATOM 743 C CA . HIS A 1 90 ? 8.024 -9.597 8.774 1.00 93.75 90 HIS A CA 1
ATOM 744 C C . HIS A 1 90 ? 7.232 -10.540 7.838 1.00 93.75 90 HIS A C 1
ATOM 746 O O . HIS A 1 90 ? 6.118 -10.212 7.421 1.00 93.75 90 HIS A O 1
ATOM 752 N N . PRO A 1 91 ? 7.757 -11.740 7.527 1.00 91.94 91 PRO A N 1
ATOM 753 C CA . PRO A 1 91 ? 7.176 -12.642 6.521 1.00 91.94 91 PRO A CA 1
ATOM 754 C C . PRO A 1 91 ? 5.817 -13.241 6.913 1.00 91.94 91 PRO A C 1
ATOM 756 O O . PRO A 1 91 ? 5.039 -13.651 6.048 1.00 91.94 91 PRO A O 1
ATOM 759 N N . ASP A 1 92 ? 5.519 -13.292 8.210 1.00 94.25 92 ASP A N 1
ATOM 760 C CA . ASP A 1 92 ? 4.284 -13.870 8.751 1.00 94.25 92 ASP A CA 1
ATOM 761 C C . ASP A 1 92 ? 3.217 -1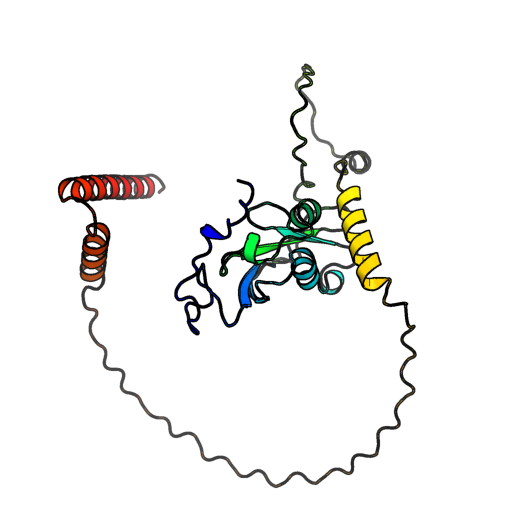2.816 9.075 1.00 94.25 92 ASP A C 1
ATOM 763 O O . ASP A 1 92 ? 2.121 -13.152 9.532 1.00 94.25 92 ASP A O 1
ATOM 767 N N . ASP A 1 93 ? 3.521 -11.534 8.864 1.00 95.31 93 ASP A N 1
ATOM 768 C CA . ASP A 1 93 ? 2.573 -10.468 9.150 1.00 95.31 93 ASP A CA 1
ATOM 769 C C . ASP A 1 93 ? 1.419 -10.468 8.140 1.00 95.31 93 ASP A C 1
ATOM 771 O O . ASP A 1 93 ? 1.573 -10.748 6.947 1.00 95.31 93 ASP A O 1
ATOM 775 N N . LEU A 1 94 ? 0.231 -10.129 8.637 1.00 95.56 94 LEU A N 1
ATOM 776 C CA . LEU A 1 94 ? -0.980 -10.040 7.828 1.00 95.56 94 LEU A CA 1
ATOM 777 C C . LEU A 1 94 ? -1.182 -8.614 7.319 1.00 95.56 94 LEU A C 1
ATOM 7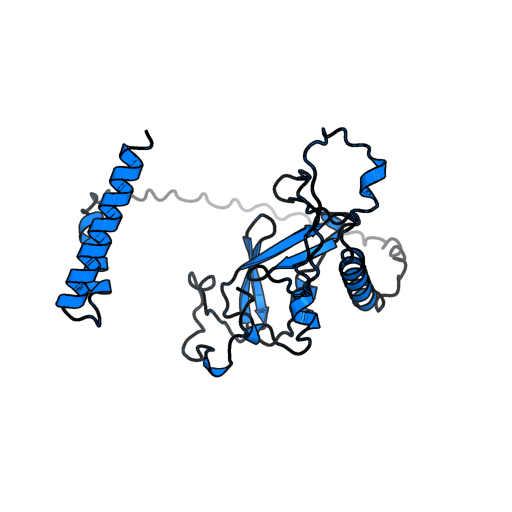79 O O . LEU A 1 94 ? -0.697 -7.648 7.912 1.00 95.56 94 LEU A O 1
ATOM 783 N N . VAL A 1 95 ? -1.975 -8.448 6.263 1.00 95.12 95 VAL A N 1
ATOM 784 C CA . VAL A 1 95 ? -2.347 -7.119 5.752 1.00 95.12 95 VAL A CA 1
ATOM 785 C C . VAL A 1 95 ? -2.976 -6.264 6.864 1.00 95.12 95 VAL A C 1
ATOM 787 O O . VAL A 1 95 ? -2.624 -5.097 7.030 1.00 95.12 95 VAL A O 1
ATOM 790 N N . GLU A 1 96 ? -3.839 -6.840 7.704 1.00 93.19 96 GLU A N 1
ATOM 791 C CA . GLU A 1 96 ? -4.445 -6.145 8.851 1.00 93.19 96 GLU A CA 1
ATOM 792 C C . GLU A 1 96 ? -3.470 -5.666 9.941 1.00 93.19 96 GLU A C 1
ATOM 794 O O . GLU A 1 96 ? -3.850 -4.850 10.786 1.00 93.19 96 GLU A O 1
ATOM 799 N N . ASP A 1 97 ? -2.231 -6.163 9.960 1.00 93.69 97 ASP A N 1
ATOM 800 C CA . ASP A 1 97 ? -1.199 -5.674 10.874 1.00 93.69 97 ASP A CA 1
ATOM 801 C C . ASP A 1 97 ? -0.602 -4.344 10.407 1.00 93.69 97 ASP A C 1
ATOM 803 O O . ASP A 1 97 ? -0.068 -3.595 11.224 1.00 93.69 97 ASP A O 1
ATOM 807 N N . TRP A 1 98 ? -0.729 -4.007 9.123 1.00 94.06 98 TRP A N 1
ATOM 808 C CA . TRP A 1 98 ? -0.108 -2.824 8.521 1.00 94.06 98 TRP A CA 1
ATOM 809 C C . TRP A 1 98 ? -1.125 -1.814 7.979 1.00 94.06 98 TRP A C 1
ATOM 811 O O . TRP A 1 98 ? -0.842 -0.610 7.954 1.00 94.06 98 TRP A O 1
ATOM 821 N N . PHE A 1 99 ? -2.320 -2.276 7.605 1.00 93.19 99 PHE A N 1
ATOM 822 C CA . PHE A 1 99 ? -3.351 -1.481 6.940 1.00 93.19 99 PHE A CA 1
ATOM 823 C C . PHE A 1 99 ? -4.666 -1.440 7.730 1.00 93.19 99 PHE A C 1
ATOM 825 O O . PHE A 1 99 ? -5.194 -2.460 8.185 1.00 93.19 99 PHE A O 1
ATOM 832 N N . ASP A 1 100 ? -5.244 -0.244 7.857 1.00 89.44 100 ASP A N 1
ATOM 833 C CA . ASP A 1 100 ? -6.550 -0.034 8.489 1.00 89.44 100 ASP A CA 1
ATOM 834 C C . ASP A 1 100 ? -7.688 0.037 7.457 1.00 89.44 100 ASP A C 1
ATOM 836 O O . ASP A 1 100 ? -8.851 0.145 7.827 1.00 89.44 100 ASP A O 1
ATOM 840 N N . GLY A 1 101 ? -7.384 -0.078 6.164 1.00 88.81 101 GLY A N 1
ATOM 841 C CA . GLY A 1 101 ? -8.323 0.128 5.065 1.00 88.81 101 GLY A CA 1
ATOM 842 C C . GLY A 1 101 ? -8.415 1.604 4.672 1.00 88.81 101 GLY A C 1
ATOM 843 O O . GLY A 1 101 ? -8.299 2.504 5.508 1.00 88.81 101 GLY A O 1
ATOM 844 N N . GLY A 1 102 ? -8.626 1.858 3.383 1.00 88.50 102 GLY A N 1
ATOM 845 C CA . GLY A 1 102 ? -8.681 3.182 2.762 1.00 88.50 102 GLY A CA 1
ATOM 846 C C . GLY A 1 102 ? -7.310 3.808 2.480 1.00 88.50 102 GLY A C 1
ATOM 847 O O . GLY A 1 102 ? -7.239 4.853 1.830 1.00 88.50 102 GLY A O 1
ATOM 848 N N . GLU A 1 103 ? -6.209 3.207 2.939 1.00 92.69 103 GLU A N 1
ATOM 849 C CA . GLU A 1 103 ? -4.869 3.707 2.634 1.00 92.69 103 GLU A CA 1
ATOM 850 C C . GLU A 1 103 ? -4.490 3.564 1.157 1.00 92.69 103 GLU A C 1
ATOM 852 O O . GLU A 1 103 ? -5.082 2.789 0.409 1.00 92.69 103 GLU A O 1
ATOM 857 N N . THR A 1 104 ? -3.473 4.328 0.747 1.00 93.94 104 THR A N 1
ATOM 858 C CA . THR A 1 104 ? -2.881 4.260 -0.591 1.00 93.94 104 THR A CA 1
ATOM 859 C C . THR A 1 104 ? -1.479 3.663 -0.537 1.00 93.94 104 THR A C 1
ATOM 861 O O . THR A 1 104 ? -0.617 4.170 0.190 1.00 93.94 104 THR A O 1
ATOM 864 N N . VAL A 1 105 ? -1.248 2.631 -1.343 1.00 95.56 105 VAL A N 1
ATOM 865 C CA . VAL A 1 105 ? 0.074 2.123 -1.718 1.00 95.56 105 VAL A CA 1
ATOM 866 C C . VAL A 1 105 ? 0.469 2.690 -3.079 1.00 95.56 105 VAL A C 1
ATOM 868 O O . VAL A 1 105 ? -0.386 2.982 -3.913 1.00 95.56 105 VAL A O 1
ATOM 871 N N . TYR A 1 106 ? 1.763 2.887 -3.299 1.00 94.12 106 TYR A N 1
ATOM 872 C CA . TYR A 1 106 ? 2.299 3.485 -4.520 1.00 94.12 106 TYR A CA 1
ATOM 873 C C . TYR A 1 106 ? 3.150 2.457 -5.240 1.00 94.12 106 TYR A C 1
ATOM 875 O O . TYR A 1 106 ? 4.176 2.044 -4.702 1.00 94.12 106 TYR A O 1
ATOM 883 N N . ARG A 1 107 ? 2.754 2.076 -6.449 1.00 92.56 107 ARG A N 1
ATOM 884 C CA . ARG A 1 107 ? 3.574 1.222 -7.299 1.00 92.56 107 ARG A CA 1
ATOM 885 C C . ARG A 1 107 ? 4.525 2.102 -8.093 1.00 92.56 107 ARG A C 1
ATOM 887 O O . ARG A 1 107 ? 4.108 3.077 -8.719 1.00 92.56 107 ARG A O 1
ATOM 894 N N . LYS A 1 108 ? 5.807 1.772 -8.037 1.00 91.94 108 LYS A N 1
ATOM 895 C CA . LYS A 1 108 ? 6.859 2.434 -8.800 1.00 91.94 108 LYS A CA 1
ATOM 896 C C . LYS A 1 108 ? 7.521 1.419 -9.706 1.00 91.94 108 LYS A C 1
ATOM 898 O O . LYS A 1 108 ? 7.753 0.289 -9.293 1.00 91.94 108 LYS A O 1
ATOM 903 N N . TYR A 1 109 ? 7.818 1.845 -10.921 1.00 90.38 109 TYR A N 1
ATOM 904 C CA . TYR A 1 109 ? 8.459 1.013 -11.924 1.00 90.38 109 TYR A CA 1
ATOM 905 C C . TYR A 1 109 ? 9.894 1.468 -12.098 1.00 90.38 109 TYR A C 1
ATOM 907 O O . TYR A 1 109 ? 10.184 2.664 -12.045 1.00 90.38 109 TYR A O 1
ATOM 915 N N . TYR A 1 110 ? 10.766 0.503 -12.315 1.00 89.62 110 TYR A N 1
ATOM 916 C CA . TYR A 1 110 ? 12.185 0.707 -12.508 1.00 89.62 110 TYR A CA 1
ATOM 917 C C . TYR A 1 110 ? 12.613 -0.032 -13.772 1.00 89.62 110 TYR A C 1
ATOM 919 O O . TYR A 1 110 ? 12.086 -1.105 -14.072 1.00 89.62 110 TYR A O 1
ATOM 927 N N . ASP A 1 111 ? 13.521 0.548 -14.547 1.00 87.31 111 ASP A N 1
ATOM 928 C CA . ASP A 1 111 ? 14.165 -0.189 -15.635 1.00 87.31 111 ASP A CA 1
ATOM 929 C C . ASP A 1 111 ? 15.179 -1.212 -15.089 1.00 87.31 111 ASP A C 1
ATOM 931 O O . ASP A 1 111 ? 15.422 -1.310 -13.881 1.00 87.31 111 ASP A O 1
ATOM 935 N N . ALA A 1 112 ? 15.760 -1.997 -15.998 1.00 87.12 112 ALA A N 1
ATOM 936 C CA . ALA A 1 112 ? 16.797 -2.977 -15.682 1.00 87.12 112 ALA A CA 1
ATOM 937 C C . ALA A 1 112 ? 18.055 -2.351 -15.047 1.00 87.12 112 ALA A C 1
ATOM 939 O O . ALA A 1 112 ? 18.822 -3.052 -14.397 1.00 87.12 112 ALA A O 1
ATOM 940 N N . GLU A 1 113 ? 18.268 -1.044 -15.225 1.00 86.25 113 GLU A N 1
ATOM 941 C CA . GLU A 1 113 ? 19.398 -0.289 -14.671 1.00 86.25 113 GLU A CA 1
ATOM 942 C C . GLU A 1 113 ? 19.059 0.356 -13.310 1.00 86.25 113 GLU A C 1
ATOM 944 O O . GLU A 1 113 ? 19.932 0.902 -12.633 1.00 86.25 113 GLU A O 1
ATOM 949 N N . GLY A 1 114 ? 17.794 0.283 -12.885 1.00 86.06 114 GLY A N 1
ATOM 950 C CA . GLY A 1 114 ? 17.314 0.784 -11.600 1.00 86.06 114 GLY A CA 1
ATOM 951 C C . GLY A 1 114 ? 16.839 2.227 -11.587 1.00 86.06 114 GLY A C 1
ATOM 952 O O . GLY A 1 114 ? 16.597 2.779 -10.507 1.00 86.06 114 GLY A O 1
ATOM 953 N N . TYR A 1 115 ? 16.664 2.849 -12.748 1.00 85.94 115 TYR A N 1
ATOM 954 C CA . TYR A 1 115 ? 16.080 4.179 -12.849 1.00 85.94 115 TYR A CA 1
ATOM 955 C C . TYR A 1 115 ? 14.556 4.117 -12.788 1.00 85.94 115 TYR A C 1
ATOM 957 O O . TYR A 1 115 ? 13.912 3.281 -13.417 1.00 85.94 115 TYR A O 1
ATOM 965 N N . GLU A 1 116 ? 13.964 5.031 -12.016 1.00 87.56 116 GLU A N 1
ATOM 966 C CA . GLU A 1 116 ? 12.510 5.122 -11.858 1.00 87.56 116 GLU A CA 1
ATOM 967 C C . GLU A 1 116 ? 11.847 5.605 -13.158 1.00 87.56 116 GLU A C 1
ATOM 969 O O . GLU A 1 116 ? 12.074 6.731 -13.609 1.00 87.56 116 GLU A O 1
ATOM 974 N N . ILE A 1 117 ? 10.964 4.785 -13.726 1.00 85.25 117 ILE A N 1
ATOM 975 C CA . ILE A 1 117 ? 10.173 5.122 -14.910 1.00 85.25 117 ILE A CA 1
ATOM 976 C C . ILE A 1 117 ? 8.846 5.745 -14.469 1.00 85.25 117 ILE A C 1
ATOM 978 O O . ILE A 1 117 ? 8.067 5.148 -13.724 1.00 85.25 117 ILE A O 1
ATOM 982 N N . ASN A 1 118 ? 8.545 6.953 -14.955 1.00 80.00 118 ASN A N 1
ATOM 983 C CA . ASN A 1 118 ? 7.264 7.604 -14.686 1.00 80.00 118 ASN A CA 1
ATOM 984 C C . ASN A 1 118 ? 6.212 7.162 -15.713 1.00 80.00 118 ASN A C 1
ATOM 986 O O . ASN A 1 118 ? 6.085 7.744 -16.788 1.00 80.00 118 ASN A O 1
ATOM 990 N N . VAL A 1 119 ? 5.412 6.158 -15.347 1.00 68.00 119 VAL A N 1
ATOM 991 C CA . VAL A 1 119 ? 4.407 5.542 -16.237 1.00 68.00 119 VAL A CA 1
ATOM 992 C C . VAL A 1 119 ? 3.318 6.521 -16.704 1.00 68.00 119 VAL A C 1
ATOM 994 O O . VAL A 1 119 ? 2.799 6.368 -17.802 1.00 68.00 119 VAL A O 1
ATOM 997 N N . VAL A 1 120 ? 3.022 7.584 -15.942 1.00 64.69 120 VAL A N 1
ATOM 998 C CA . VAL A 1 120 ? 1.970 8.575 -16.283 1.00 64.69 120 VAL A CA 1
ATOM 999 C C . VAL A 1 120 ? 2.216 9.290 -17.612 1.00 64.69 120 VAL A C 1
ATOM 1001 O O . VAL A 1 120 ? 1.268 9.747 -18.241 1.00 64.69 120 VAL A O 1
ATOM 1004 N N . LEU A 1 121 ? 3.476 9.412 -18.032 1.00 52.41 121 LEU A N 1
ATOM 1005 C CA . LEU A 1 121 ? 3.851 10.195 -19.211 1.00 52.41 121 LEU A CA 1
ATOM 1006 C C . LEU A 1 121 ? 4.563 9.366 -20.284 1.00 52.41 121 LEU A C 1
ATOM 1008 O O . LEU A 1 121 ? 4.897 9.909 -21.327 1.00 52.41 121 LEU A O 1
ATOM 1012 N N . GLY A 1 122 ? 4.855 8.084 -20.033 1.00 51.41 122 GLY A N 1
ATOM 1013 C CA . GLY A 1 122 ? 5.783 7.316 -20.879 1.00 51.41 122 GLY A CA 1
ATOM 1014 C C . GLY A 1 122 ? 7.192 7.931 -20.955 1.00 51.41 122 GLY A C 1
ATOM 1015 O O . GLY A 1 122 ? 8.041 7.458 -21.705 1.00 51.41 122 GLY A O 1
ATOM 1016 N N . GLU A 1 123 ? 7.458 8.983 -20.178 1.00 54.69 123 GLU A N 1
ATOM 1017 C CA . GLU A 1 123 ? 8.712 9.718 -20.166 1.00 54.69 123 GLU A CA 1
ATOM 1018 C C . GLU A 1 123 ? 9.649 9.117 -19.116 1.00 54.69 123 GLU A C 1
ATOM 1020 O O . GLU A 1 123 ? 9.334 9.043 -17.920 1.00 54.69 123 GLU A O 1
ATOM 1025 N N . ARG A 1 124 ? 10.854 8.738 -19.556 1.00 49.81 124 ARG A N 1
ATOM 1026 C CA . ARG A 1 124 ? 11.979 8.463 -18.660 1.00 49.81 124 ARG A CA 1
ATOM 1027 C C . ARG A 1 124 ? 12.357 9.769 -17.966 1.00 49.81 124 ARG A C 1
ATOM 1029 O O . ARG A 1 124 ? 13.095 10.584 -18.515 1.00 49.81 124 ARG A O 1
ATOM 1036 N N . LYS A 1 125 ? 11.878 9.992 -16.743 1.00 52.09 125 LYS A N 1
ATOM 1037 C CA . LYS A 1 125 ? 12.528 10.982 -15.884 1.00 52.09 125 LYS A CA 1
ATOM 1038 C C . LYS A 1 125 ? 13.843 10.368 -15.442 1.00 52.09 125 LYS A C 1
ATOM 1040 O O . LYS A 1 125 ? 13.839 9.428 -14.659 1.00 52.09 125 LYS A O 1
ATOM 1045 N N . GLY A 1 126 ? 14.953 10.919 -15.928 1.00 46.91 126 GLY A N 1
ATOM 1046 C CA . GLY A 1 126 ? 16.289 10.675 -15.386 1.00 46.91 126 GLY A CA 1
ATOM 1047 C C . GLY A 1 126 ? 16.377 11.204 -13.955 1.00 46.91 126 GLY A C 1
ATOM 1048 O O . GLY A 1 126 ? 17.010 12.219 -13.679 1.00 46.91 126 GLY A O 1
ATOM 1049 N N . THR A 1 127 ? 15.653 10.577 -13.038 1.00 51.31 127 THR A N 1
ATOM 1050 C CA . THR A 1 127 ? 15.741 10.840 -11.612 1.00 51.31 127 THR A CA 1
ATOM 1051 C C . THR A 1 127 ? 16.661 9.809 -10.987 1.00 51.31 127 THR A C 1
ATOM 1053 O O . THR A 1 127 ? 16.636 8.635 -11.336 1.00 51.31 127 THR A O 1
ATOM 1056 N N . LYS A 1 128 ? 17.521 10.326 -10.108 1.00 52.88 128 LYS A N 1
ATOM 1057 C CA . LYS A 1 128 ? 18.685 9.678 -9.502 1.00 52.88 128 LYS A CA 1
ATOM 1058 C C . LYS A 1 128 ? 18.411 8.232 -9.050 1.00 52.88 128 LYS A C 1
ATOM 1060 O O . LYS A 1 128 ? 17.321 7.985 -8.528 1.00 52.88 128 LYS A O 1
ATOM 1065 N N . PRO A 1 129 ? 19.412 7.334 -9.140 1.00 50.59 129 PRO A N 1
ATOM 1066 C CA . PRO A 1 129 ? 19.328 6.010 -8.530 1.00 50.59 129 PRO A CA 1
ATOM 1067 C C . PRO A 1 129 ? 18.973 6.151 -7.045 1.00 50.59 129 PRO A C 1
ATOM 1069 O O . PRO A 1 129 ? 19.412 7.098 -6.382 1.00 50.59 129 PRO A O 1
ATOM 1072 N N . GLN A 1 130 ? 18.135 5.250 -6.530 1.00 52.00 130 GLN A N 1
ATOM 1073 C CA . GLN A 1 130 ? 17.687 5.284 -5.137 1.00 52.00 130 GLN A CA 1
ATOM 1074 C C . GLN A 1 130 ? 18.888 5.326 -4.168 1.00 52.00 130 GLN A C 1
ATOM 1076 O O . GLN A 1 130 ? 19.673 4.379 -4.137 1.00 52.00 130 GLN A O 1
ATOM 1081 N N . PRO A 1 131 ? 19.043 6.364 -3.322 1.00 42.78 131 PRO A N 1
ATOM 1082 C CA . PRO A 1 131 ? 20.060 6.344 -2.280 1.00 42.78 131 PRO A CA 1
ATOM 1083 C C . PRO A 1 131 ? 19.590 5.488 -1.095 1.00 42.78 131 PRO A C 1
ATOM 1085 O O . PRO A 1 131 ? 18.585 5.802 -0.450 1.00 42.78 131 PRO A O 1
ATOM 1088 N N . ARG A 1 132 ? 20.350 4.444 -0.736 1.00 50.44 132 ARG A N 1
ATOM 1089 C CA . ARG A 1 132 ? 20.158 3.738 0.542 1.00 50.44 132 ARG A CA 1
ATOM 1090 C C . ARG A 1 132 ? 20.579 4.626 1.721 1.00 50.44 132 ARG A C 1
ATOM 1092 O O . ARG A 1 132 ? 21.678 5.179 1.750 1.00 50.44 132 ARG A O 1
ATOM 1099 N N . ARG A 1 133 ? 19.745 4.668 2.768 1.00 42.00 133 ARG A N 1
ATOM 1100 C CA . ARG A 1 133 ? 20.204 4.944 4.139 1.00 42.00 133 ARG A CA 1
ATOM 1101 C C . ARG A 1 133 ? 20.896 3.684 4.660 1.00 42.00 133 ARG A C 1
ATOM 1103 O O . ARG A 1 133 ? 20.222 2.758 5.097 1.00 42.00 133 ARG A O 1
ATOM 1110 N N . ARG A 1 134 ? 22.231 3.656 4.652 1.00 40.06 134 ARG A N 1
ATOM 1111 C CA . ARG A 1 134 ? 22.975 2.766 5.554 1.00 40.06 134 ARG A CA 1
ATOM 1112 C C . ARG A 1 134 ? 22.767 3.252 6.987 1.00 40.06 134 ARG A C 1
ATOM 1114 O O . ARG A 1 134 ? 22.840 4.453 7.256 1.00 40.06 134 ARG A O 1
ATOM 1121 N N . GLY A 1 135 ? 22.510 2.309 7.890 1.00 32.84 135 GLY A N 1
ATOM 1122 C CA . GLY A 1 135 ? 22.613 2.527 9.326 1.00 32.84 135 GLY A CA 1
ATOM 1123 C C . GLY A 1 135 ? 23.935 3.209 9.679 1.00 32.84 135 GLY A C 1
ATOM 1124 O O . GLY A 1 135 ? 24.939 3.081 8.979 1.00 32.84 135 GLY A O 1
ATOM 1125 N N . SER A 1 136 ? 23.902 3.990 10.751 1.00 40.59 136 SER A N 1
ATOM 1126 C CA . SER A 1 136 ? 25.027 4.753 11.272 1.00 40.59 136 SER A CA 1
ATOM 1127 C C . SER A 1 136 ? 26.305 3.917 11.383 1.00 40.59 136 SER A C 1
ATOM 1129 O O . SER A 1 136 ? 26.455 3.130 12.314 1.00 40.59 136 SER A O 1
ATOM 1131 N N . LEU A 1 137 ? 27.271 4.182 10.509 1.00 34.34 137 LEU A N 1
ATOM 1132 C CA . LEU A 1 137 ? 28.677 3.998 10.830 1.00 34.34 137 LEU A CA 1
ATOM 1133 C C . LEU A 1 137 ? 29.379 5.329 10.572 1.00 34.34 137 LEU A C 1
ATOM 1135 O O . LEU A 1 137 ? 29.567 5.759 9.436 1.00 34.34 137 LEU A O 1
ATOM 1139 N N . ARG A 1 138 ? 29.711 6.018 11.668 1.00 39.91 138 ARG A N 1
ATOM 1140 C CA . ARG A 1 138 ? 30.695 7.100 11.684 1.00 39.91 138 ARG A CA 1
ATOM 1141 C C . ARG A 1 138 ? 31.946 6.613 10.957 1.00 39.91 138 ARG A C 1
ATOM 1143 O O . ARG A 1 138 ? 32.651 5.782 11.514 1.00 39.91 138 ARG A O 1
ATOM 1150 N N . GLN A 1 139 ? 32.287 7.217 9.830 1.00 36.00 139 GLN A N 1
ATOM 1151 C CA . GLN A 1 139 ? 33.682 7.433 9.469 1.00 36.00 139 GLN A CA 1
ATOM 1152 C C . GLN A 1 139 ? 33.808 8.834 8.878 1.00 36.00 139 GLN A C 1
ATOM 1154 O O . GLN A 1 139 ? 33.224 9.171 7.853 1.00 36.00 139 GLN A O 1
ATOM 1159 N N . ARG A 1 140 ? 34.523 9.675 9.628 1.00 39.41 140 ARG A N 1
ATOM 1160 C CA . ARG A 1 140 ? 35.056 10.950 9.165 1.00 39.41 140 ARG A CA 1
ATOM 1161 C C . ARG A 1 140 ? 36.029 10.648 8.034 1.00 39.41 140 ARG A C 1
ATOM 1163 O O . ARG A 1 140 ? 36.987 9.925 8.282 1.00 39.41 140 ARG A O 1
ATOM 1170 N N . LEU A 1 141 ? 35.861 11.284 6.883 1.00 32.88 141 LEU A N 1
ATOM 1171 C CA . LEU A 1 141 ? 36.997 11.644 6.047 1.00 32.88 141 LEU A CA 1
ATOM 1172 C C . LEU A 1 141 ? 36.848 13.109 5.638 1.00 32.88 141 LEU A C 1
ATOM 1174 O O . LEU A 1 141 ? 35.872 13.520 5.016 1.00 32.88 141 LEU A O 1
ATOM 1178 N N . HIS A 1 142 ? 37.810 13.887 6.124 1.00 36.81 142 HIS A N 1
ATOM 1179 C CA . HIS A 1 142 ? 38.179 15.203 5.633 1.00 36.81 142 HIS A CA 1
ATOM 1180 C C . HIS A 1 142 ? 38.798 15.070 4.245 1.00 36.81 142 HIS A C 1
ATOM 1182 O O . HIS A 1 142 ? 39.703 14.256 4.106 1.00 36.81 142 HIS A O 1
ATOM 1188 N N . THR A 1 143 ? 38.371 15.933 3.322 1.00 36.72 143 THR A N 1
ATOM 1189 C CA . THR A 1 143 ? 39.140 16.682 2.298 1.00 36.72 143 THR A CA 1
ATOM 1190 C C . THR A 1 143 ? 38.074 17.387 1.435 1.00 36.72 143 THR A C 1
ATOM 1192 O O . THR A 1 143 ? 37.076 16.776 1.084 1.00 36.72 143 THR A O 1
ATOM 1195 N N . GLY A 1 144 ? 38.062 18.689 1.156 1.00 33.91 144 GLY A N 1
ATOM 1196 C CA . GLY A 1 144 ? 39.156 19.640 1.044 1.00 33.91 144 GLY A CA 1
ATOM 1197 C C . GLY A 1 144 ? 39.596 19.771 -0.414 1.00 33.91 144 GLY A C 1
ATOM 1198 O O . GLY A 1 144 ? 40.710 19.366 -0.687 1.00 33.91 144 GLY A O 1
ATOM 1199 N N . ASP A 1 145 ? 38.724 20.233 -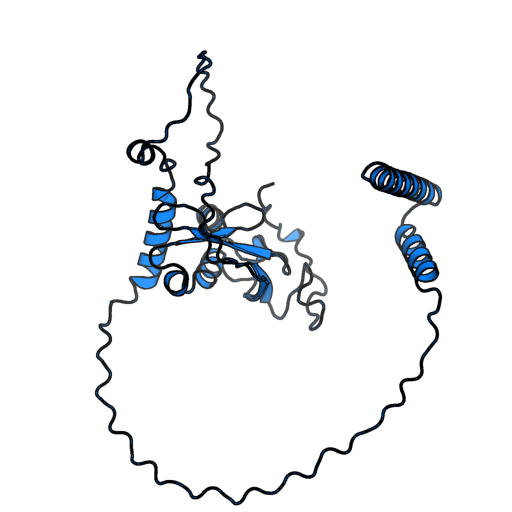1.326 1.00 34.84 145 ASP A N 1
ATOM 1200 C CA . ASP A 1 145 ? 39.085 21.203 -2.383 1.00 34.84 145 ASP A CA 1
ATOM 1201 C C . ASP A 1 145 ? 37.888 21.618 -3.276 1.00 34.84 145 ASP A C 1
ATOM 1203 O O . ASP A 1 145 ? 37.005 20.793 -3.536 1.00 34.84 145 ASP A O 1
ATOM 1207 N N . PRO A 1 146 ? 37.825 22.882 -3.756 1.00 44.62 146 PRO A N 1
ATOM 1208 C CA . PRO A 1 146 ? 36.776 23.378 -4.639 1.00 44.62 146 PRO A CA 1
ATOM 1209 C C . PRO A 1 146 ? 37.268 23.514 -6.089 1.00 44.62 146 PRO A C 1
ATOM 1211 O O . PRO A 1 146 ? 38.142 24.319 -6.395 1.00 44.62 146 PRO A O 1
ATOM 1214 N N . GLY A 1 147 ? 36.622 22.800 -7.008 1.00 37.28 147 GLY A N 1
ATOM 1215 C CA . GLY A 1 147 ? 36.725 23.088 -8.437 1.00 37.28 147 GLY A CA 1
ATOM 1216 C C . GLY A 1 147 ? 36.725 21.835 -9.288 1.00 37.28 147 GLY A C 1
ATOM 1217 O O . GLY A 1 147 ? 37.781 21.281 -9.553 1.00 37.28 147 GLY A O 1
ATOM 1218 N N . PHE A 1 148 ? 35.553 21.414 -9.764 1.00 31.50 148 PHE A N 1
ATOM 1219 C CA . PHE A 1 148 ? 35.495 20.518 -10.914 1.00 31.50 148 PHE A CA 1
ATOM 1220 C C . PHE A 1 148 ? 34.267 20.816 -11.777 1.00 31.50 148 PHE A C 1
ATOM 1222 O O . PHE A 1 148 ? 33.119 20.673 -11.356 1.00 31.50 148 PHE A O 1
ATOM 1229 N N . THR A 1 149 ? 34.557 21.287 -12.987 1.00 35.78 149 THR A N 1
ATOM 1230 C CA . THR A 1 149 ? 33.626 21.545 -14.083 1.00 35.78 149 THR A CA 1
ATOM 1231 C C . THR A 1 149 ? 33.135 20.214 -14.651 1.00 35.78 149 THR A C 1
ATOM 1233 O O . THR A 1 149 ? 33.931 19.327 -14.951 1.00 35.78 149 THR A O 1
ATOM 1236 N N . LEU A 1 150 ? 31.817 20.079 -14.789 1.00 36.84 150 LEU A N 1
ATOM 1237 C CA . LEU A 1 150 ? 31.140 18.876 -15.267 1.00 36.84 150 LEU A CA 1
ATOM 1238 C C . LEU A 1 150 ? 31.246 18.744 -16.794 1.00 36.84 150 LEU A C 1
ATOM 1240 O O . LEU A 1 150 ? 30.561 19.451 -17.528 1.00 36.84 150 LEU A O 1
ATOM 1244 N N . MET A 1 151 ? 32.061 17.799 -17.256 1.00 30.97 151 MET A N 1
ATOM 1245 C CA . MET A 1 151 ? 31.989 17.205 -18.595 1.00 30.97 151 MET A CA 1
ATOM 1246 C C . MET A 1 151 ? 31.738 15.709 -18.382 1.00 30.97 151 MET A C 1
ATOM 1248 O O . MET A 1 151 ? 32.637 14.988 -17.957 1.00 30.97 151 MET A O 1
ATOM 1252 N N . TYR A 1 152 ? 30.498 15.258 -18.574 1.00 35.19 152 TYR A N 1
ATOM 1253 C CA . TYR A 1 152 ? 30.110 13.872 -18.299 1.00 35.19 152 TYR A CA 1
ATOM 1254 C C . TYR A 1 152 ? 30.500 12.952 -19.462 1.00 35.19 152 TYR A C 1
ATOM 1256 O O . TYR A 1 152 ? 30.059 13.145 -20.591 1.00 35.19 152 TYR A O 1
ATOM 1264 N N . ASN A 1 153 ? 31.313 11.942 -19.156 1.00 33.19 153 ASN A N 1
ATOM 1265 C CA . ASN A 1 153 ? 31.652 10.812 -20.017 1.00 33.19 153 ASN A CA 1
ATOM 1266 C C . ASN A 1 153 ? 30.815 9.590 -19.575 1.00 33.19 153 ASN A C 1
ATOM 1268 O O . ASN A 1 153 ? 30.856 9.206 -18.405 1.00 33.19 153 ASN A O 1
ATOM 1272 N N . GLU A 1 154 ? 30.104 8.968 -20.522 1.00 34.75 154 GLU A N 1
ATOM 1273 C CA . GLU A 1 154 ? 29.258 7.764 -20.380 1.00 34.75 154 GLU A CA 1
ATOM 1274 C C . GLU A 1 154 ? 29.922 6.569 -19.671 1.00 34.75 154 GLU A C 1
ATOM 1276 O O . GLU A 1 154 ? 29.235 5.749 -19.066 1.00 34.75 154 GLU A O 1
ATOM 1281 N N . THR A 1 155 ? 31.252 6.463 -19.670 1.00 36.19 155 THR A N 1
ATOM 1282 C CA . THR A 1 155 ? 31.957 5.325 -19.049 1.00 36.19 155 THR A CA 1
ATOM 1283 C C . THR A 1 155 ? 32.162 5.446 -17.536 1.00 36.19 155 THR A C 1
ATOM 1285 O O . THR A 1 155 ? 32.489 4.448 -16.902 1.00 36.19 155 THR A O 1
ATOM 1288 N N . GLN A 1 156 ? 31.895 6.605 -16.919 1.00 36.53 156 GLN A N 1
ATOM 1289 C CA . GLN A 1 156 ? 32.024 6.787 -15.460 1.00 36.53 156 GLN A CA 1
ATOM 1290 C C . GLN A 1 156 ? 30.755 6.441 -14.657 1.00 36.53 156 GLN A C 1
ATOM 1292 O O . GLN A 1 156 ? 30.754 6.557 -13.433 1.00 36.53 156 GLN A O 1
ATOM 1297 N N . TYR A 1 157 ? 29.677 5.995 -15.312 1.00 39.72 157 TYR A N 1
ATOM 1298 C CA . TYR A 1 157 ? 28.412 5.671 -14.635 1.00 39.72 157 TYR A CA 1
ATOM 1299 C C . TYR A 1 157 ? 28.272 4.212 -14.183 1.00 39.72 157 TYR A C 1
ATOM 1301 O O . TYR A 1 157 ? 27.429 3.932 -13.331 1.00 39.72 157 TYR A O 1
ATOM 1309 N N . ARG A 1 158 ? 29.113 3.287 -14.671 1.00 37.50 158 ARG A N 1
ATOM 1310 C CA . ARG A 1 158 ? 29.073 1.880 -14.223 1.00 37.50 158 ARG A CA 1
ATOM 1311 C C . ARG A 1 158 ? 29.438 1.705 -12.746 1.00 37.50 158 ARG A C 1
ATOM 1313 O O . ARG A 1 158 ? 28.905 0.809 -12.105 1.00 37.50 158 ARG A O 1
ATOM 1320 N N . ASP A 1 159 ? 30.235 2.612 -12.187 1.00 34.75 159 ASP A N 1
ATOM 1321 C CA . ASP A 1 159 ? 30.639 2.570 -10.775 1.00 34.75 159 ASP A CA 1
ATOM 1322 C C . ASP A 1 159 ? 29.601 3.204 -9.822 1.00 34.75 159 ASP A C 1
ATOM 1324 O O . ASP A 1 159 ? 29.789 3.215 -8.606 1.00 34.75 159 ASP A O 1
ATOM 1328 N N . PHE A 1 160 ? 28.491 3.732 -10.359 1.00 37.47 160 PHE A N 1
ATOM 1329 C CA . PHE A 1 160 ? 27.411 4.378 -9.600 1.00 37.47 160 PHE A CA 1
ATOM 1330 C C . PHE A 1 160 ? 26.120 3.553 -9.517 1.00 37.47 160 PHE A C 1
ATOM 1332 O O . PHE A 1 160 ? 25.104 4.065 -9.030 1.00 37.47 160 PHE A O 1
ATOM 1339 N N . ILE A 1 161 ? 26.144 2.279 -9.926 1.00 44.34 161 ILE A N 1
ATOM 1340 C CA . ILE A 1 161 ? 25.103 1.330 -9.519 1.00 44.34 161 ILE A CA 1
ATOM 1341 C C . ILE A 1 161 ? 25.193 1.236 -7.996 1.00 44.34 161 ILE A C 1
ATOM 1343 O O . ILE A 1 161 ? 26.174 0.750 -7.433 1.00 44.34 161 ILE A O 1
ATOM 1347 N N . SER A 1 162 ? 24.206 1.826 -7.319 1.00 43.72 162 SER A N 1
ATOM 1348 C CA . SER A 1 162 ? 24.200 1.945 -5.866 1.00 43.72 162 SER A CA 1
ATOM 1349 C C . SER A 1 162 ? 24.351 0.540 -5.271 1.00 43.72 162 SER A C 1
ATOM 1351 O O . SER A 1 162 ? 23.491 -0.296 -5.547 1.00 43.72 162 SER A O 1
ATOM 1353 N N . PRO A 1 163 ? 25.392 0.252 -4.467 1.00 41.72 163 PRO A N 1
ATOM 1354 C CA . PRO A 1 163 ? 25.639 -1.092 -3.953 1.00 41.72 163 PRO A CA 1
ATOM 1355 C C . PRO A 1 163 ? 24.417 -1.555 -3.148 1.00 41.72 163 PRO A C 1
ATOM 1357 O O . PRO A 1 163 ? 24.122 -1.024 -2.070 1.00 41.72 163 PRO A O 1
ATOM 1360 N N . GLY A 1 164 ? 23.650 -2.477 -3.733 1.00 54.25 164 GLY A N 1
ATOM 1361 C CA . GLY A 1 164 ? 22.351 -2.928 -3.235 1.00 54.25 164 GLY A CA 1
ATOM 1362 C C . GLY A 1 164 ? 21.163 -2.790 -4.192 1.00 54.25 164 GLY A C 1
ATOM 1363 O O . GLY A 1 164 ? 20.072 -3.225 -3.832 1.00 54.25 164 GLY A O 1
ATOM 1364 N N . PHE A 1 165 ? 21.342 -2.186 -5.370 1.00 55.72 165 PHE A N 1
ATOM 1365 C CA . PHE A 1 165 ? 20.384 -2.304 -6.473 1.00 55.72 165 PHE A CA 1
ATOM 1366 C C . PHE A 1 165 ? 20.256 -3.767 -6.912 1.00 55.72 165 PHE A C 1
ATOM 1368 O O . PHE A 1 165 ? 19.149 -4.308 -6.907 1.00 55.72 165 PHE A O 1
ATOM 1375 N N . ASP A 1 166 ? 21.401 -4.404 -7.166 1.00 62.78 166 ASP A N 1
ATOM 1376 C CA . ASP A 1 166 ? 21.484 -5.810 -7.561 1.00 62.78 166 ASP A CA 1
ATOM 1377 C C . ASP A 1 166 ? 20.789 -6.707 -6.532 1.00 62.78 166 ASP A C 1
ATOM 1379 O O . ASP A 1 166 ? 19.999 -7.557 -6.911 1.00 62.78 166 ASP A O 1
ATOM 1383 N N . ASP A 1 167 ? 20.930 -6.430 -5.227 1.00 72.69 167 ASP A N 1
ATOM 1384 C CA . ASP A 1 167 ? 20.255 -7.209 -4.180 1.00 72.69 167 ASP A CA 1
ATOM 1385 C C . ASP A 1 167 ? 18.726 -7.214 -4.335 1.00 72.69 167 ASP A C 1
ATOM 1387 O O . ASP A 1 167 ? 18.106 -8.266 -4.188 1.00 72.69 167 ASP A O 1
ATOM 1391 N N . ARG A 1 168 ? 18.104 -6.055 -4.614 1.00 66.69 168 ARG A N 1
ATOM 1392 C CA . ARG A 1 168 ? 16.640 -5.953 -4.764 1.00 66.69 168 ARG A CA 1
ATOM 1393 C C . ARG A 1 168 ? 16.163 -6.527 -6.081 1.00 66.69 168 ARG A C 1
ATOM 1395 O O . ARG A 1 168 ? 15.143 -7.210 -6.095 1.00 66.69 168 ARG A O 1
ATOM 1402 N N . TYR A 1 169 ? 16.886 -6.259 -7.162 1.00 67.56 169 TYR A N 1
ATOM 1403 C CA . TYR A 1 169 ? 16.577 -6.838 -8.459 1.00 67.56 169 TYR A CA 1
ATOM 1404 C C . TYR A 1 169 ? 16.703 -8.367 -8.418 1.00 67.56 169 TYR A C 1
ATOM 1406 O O . TYR A 1 169 ? 15.775 -9.064 -8.817 1.00 67.56 169 TYR A O 1
ATOM 1414 N N . ASP A 1 170 ? 17.770 -8.897 -7.821 1.00 74.12 170 ASP A N 1
ATOM 1415 C CA . ASP A 1 170 ? 17.994 -10.331 -7.632 1.00 74.12 170 ASP A CA 1
ATOM 1416 C C . ASP A 1 170 ? 16.992 -10.953 -6.659 1.00 74.12 170 ASP A C 1
ATOM 1418 O O . ASP A 1 170 ? 16.619 -12.117 -6.795 1.00 74.12 170 ASP A O 1
ATOM 1422 N N . GLN A 1 171 ? 16.563 -10.225 -5.629 1.00 72.56 171 GLN A N 1
ATOM 1423 C CA . GLN A 1 171 ? 15.529 -10.693 -4.706 1.00 72.56 171 GLN A CA 1
ATOM 1424 C C . GLN A 1 171 ? 14.163 -10.743 -5.393 1.00 72.56 171 GLN A C 1
ATOM 1426 O O . GLN A 1 171 ? 13.448 -11.736 -5.249 1.00 72.56 171 GLN A O 1
ATOM 1431 N N . TRP A 1 172 ? 13.827 -9.721 -6.182 1.00 72.75 172 TRP A N 1
ATOM 1432 C CA . TRP A 1 172 ? 12.635 -9.712 -7.023 1.00 72.75 172 TRP A CA 1
ATOM 1433 C C . TRP A 1 172 ? 12.685 -10.850 -8.052 1.00 72.75 172 TRP A C 1
ATOM 1435 O O . TRP A 1 172 ? 11.748 -11.642 -8.128 1.00 72.75 172 TRP A O 1
ATOM 1445 N N . GLN A 1 173 ? 13.812 -11.029 -8.749 1.00 71.25 173 GLN A N 1
ATOM 1446 C CA . GLN A 1 173 ? 14.042 -12.142 -9.673 1.00 71.25 173 GLN A CA 1
ATOM 1447 C C . GLN A 1 173 ? 13.919 -13.503 -8.986 1.00 71.25 173 GLN A C 1
ATOM 1449 O O . GLN A 1 173 ? 13.300 -14.404 -9.541 1.00 71.25 173 GLN A O 1
ATOM 1454 N N . ARG A 1 174 ? 14.458 -13.672 -7.771 1.00 77.19 174 ARG A N 1
ATOM 1455 C CA . ARG A 1 174 ? 14.336 -14.920 -7.000 1.00 77.19 174 ARG A CA 1
ATOM 1456 C C . ARG A 1 174 ? 12.898 -15.203 -6.586 1.00 77.19 174 ARG A C 1
ATOM 1458 O O . ARG A 1 174 ? 12.461 -16.340 -6.731 1.00 77.19 174 ARG A O 1
ATOM 1465 N N . ARG A 1 175 ? 12.151 -14.200 -6.112 1.00 67.69 175 ARG A N 1
ATOM 1466 C CA . ARG A 1 175 ? 10.726 -14.364 -5.775 1.00 67.69 175 ARG A CA 1
ATOM 1467 C C . ARG A 1 175 ? 9.904 -14.707 -7.008 1.00 67.69 175 ARG A C 1
ATOM 1469 O O . ARG A 1 175 ? 9.162 -15.684 -6.989 1.00 67.69 175 ARG A O 1
ATOM 1476 N N . ARG A 1 176 ? 10.111 -13.977 -8.105 1.00 65.81 176 ARG A N 1
ATOM 1477 C CA . ARG A 1 176 ? 9.482 -14.268 -9.393 1.00 65.81 176 ARG A CA 1
ATOM 1478 C C . ARG A 1 176 ? 9.853 -15.673 -9.875 1.00 65.81 176 ARG A C 1
ATOM 1480 O O . ARG A 1 176 ? 8.982 -16.443 -10.251 1.00 65.81 176 ARG A O 1
ATOM 1487 N N . GLY A 1 177 ? 11.122 -16.053 -9.786 1.00 66.38 177 GLY A N 1
ATOM 1488 C CA . GLY A 1 177 ? 11.610 -17.388 -10.126 1.00 66.38 177 GLY A CA 1
ATOM 1489 C C . GLY A 1 177 ? 11.043 -18.502 -9.241 1.00 66.38 177 GLY A C 1
ATOM 1490 O O . GLY A 1 177 ? 10.856 -19.604 -9.730 1.00 66.38 177 GLY A O 1
ATOM 1491 N N . GLN A 1 178 ? 10.712 -18.244 -7.973 1.00 64.62 178 GLN A N 1
ATOM 1492 C CA . GLN A 1 178 ? 10.028 -19.212 -7.102 1.00 64.62 178 GLN A CA 1
ATOM 1493 C C . GLN A 1 178 ? 8.533 -19.332 -7.424 1.00 64.62 178 GLN A C 1
ATOM 1495 O O . GLN A 1 178 ? 8.011 -20.443 -7.481 1.00 64.62 178 GLN A O 1
ATOM 1500 N N . LEU A 1 179 ? 7.858 -18.208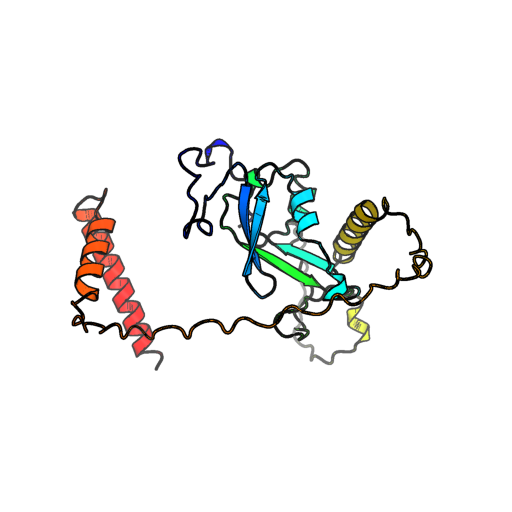 -7.682 1.00 55.19 179 LEU A N 1
ATOM 1501 C CA . LEU A 1 179 ? 6.445 -18.174 -8.075 1.00 55.19 179 LEU A CA 1
ATOM 1502 C C . LEU A 1 179 ? 6.211 -18.838 -9.435 1.00 55.19 179 LEU A C 1
ATOM 1504 O O . LEU A 1 179 ? 5.282 -19.627 -9.595 1.00 55.19 179 LEU A O 1
ATOM 1508 N N . TYR A 1 180 ? 7.079 -18.550 -10.404 1.00 52.50 180 TYR A N 1
ATOM 1509 C CA . TYR A 1 180 ? 6.975 -19.063 -11.767 1.00 52.50 180 TYR A CA 1
ATOM 1510 C C . TYR A 1 180 ? 7.796 -20.334 -12.002 1.00 52.50 180 TYR A C 1
ATOM 1512 O O . TYR A 1 180 ? 7.526 -21.037 -12.959 1.00 52.50 180 TYR A O 1
ATOM 1520 N N . GLY A 1 181 ? 8.733 -20.702 -11.128 1.00 48.78 181 GLY A N 1
ATOM 1521 C CA . GLY A 1 181 ? 9.490 -21.959 -11.221 1.00 48.78 181 GLY A CA 1
ATOM 1522 C C . GLY A 1 181 ? 8.670 -23.213 -10.902 1.00 48.78 181 GLY A C 1
ATOM 1523 O O . GLY A 1 181 ? 9.128 -24.319 -11.171 1.00 48.78 181 GLY A O 1
ATOM 1524 N N . MET A 1 182 ? 7.451 -23.059 -10.366 1.00 46.81 182 MET A N 1
ATOM 1525 C CA . MET A 1 182 ? 6.445 -24.133 -10.299 1.00 46.81 182 MET A CA 1
ATOM 1526 C C . MET A 1 182 ? 5.567 -24.224 -11.553 1.00 46.81 182 MET A C 1
ATOM 1528 O O . MET A 1 182 ? 4.836 -25.197 -11.734 1.00 46.81 182 MET A O 1
ATOM 1532 N N . LEU A 1 183 ? 5.644 -23.230 -12.432 1.00 43.75 183 LEU A N 1
ATOM 1533 C CA . LEU A 1 183 ? 5.159 -23.328 -13.793 1.00 43.75 183 LEU A CA 1
ATOM 1534 C C . LEU A 1 183 ? 6.388 -23.671 -14.629 1.00 43.75 183 LEU A C 1
ATOM 1536 O O . LEU A 1 183 ? 7.062 -22.783 -15.147 1.00 43.75 183 LEU A O 1
ATOM 1540 N N . GLU A 1 184 ? 6.704 -24.967 -14.758 1.00 36.88 184 GLU A N 1
ATOM 1541 C CA . GLU A 1 184 ? 7.563 -25.391 -15.868 1.00 36.88 184 GLU A CA 1
ATOM 1542 C C . GLU A 1 184 ? 7.104 -24.644 -17.127 1.00 36.88 184 GLU A C 1
ATOM 1544 O O . GLU A 1 184 ? 5.888 -24.449 -17.291 1.00 36.88 184 GLU A O 1
ATOM 1549 N N . PRO A 1 185 ? 8.020 -24.218 -18.014 1.00 39.88 185 PRO A N 1
ATOM 1550 C CA . PRO A 1 185 ? 7.633 -23.802 -19.342 1.00 39.88 185 PRO A CA 1
ATOM 1551 C C . PRO A 1 185 ? 7.021 -25.034 -20.007 1.00 39.88 185 PRO A C 1
ATOM 1553 O O . PRO A 1 185 ? 7.676 -25.776 -20.734 1.00 39.88 185 PRO A O 1
ATOM 1556 N N . ARG A 1 186 ? 5.730 -25.263 -19.757 1.00 36.06 186 ARG A N 1
ATOM 1557 C CA . ARG A 1 186 ? 4.864 -25.898 -20.718 1.00 36.06 186 ARG A CA 1
ATOM 1558 C C . ARG A 1 186 ? 4.967 -24.960 -21.891 1.00 36.06 186 ARG A C 1
ATOM 1560 O O . ARG A 1 186 ? 4.325 -23.910 -21.922 1.00 36.06 186 ARG A O 1
ATOM 1567 N N . TYR A 1 187 ? 5.873 -25.316 -22.799 1.00 39.97 187 TYR A N 1
ATOM 1568 C CA . TYR A 1 187 ? 5.758 -24.956 -24.189 1.00 39.97 187 TYR A CA 1
ATOM 1569 C C . TYR A 1 187 ? 4.270 -24.961 -24.470 1.00 39.97 187 TYR A C 1
ATOM 1571 O O . TYR A 1 187 ? 3.577 -25.943 -24.193 1.00 39.97 187 TYR A O 1
ATOM 1579 N N . PHE A 1 188 ? 3.781 -23.789 -24.843 1.00 38.38 188 PHE A N 1
ATOM 1580 C CA . PHE A 1 188 ? 2.445 -23.622 -25.346 1.00 38.38 188 PHE A CA 1
ATOM 1581 C C . PHE A 1 188 ? 2.411 -24.535 -26.575 1.00 38.38 188 PHE A C 1
ATOM 1583 O O . PHE A 1 188 ? 2.840 -24.135 -27.652 1.00 38.38 188 PHE A O 1
ATOM 1590 N N . GLU A 1 189 ? 2.063 -25.811 -26.382 1.00 42.69 189 GLU A N 1
ATOM 1591 C CA . GLU A 1 189 ? 1.640 -26.681 -27.462 1.00 42.69 189 GLU A CA 1
ATOM 1592 C C . GLU A 1 189 ? 0.479 -25.908 -28.056 1.00 42.69 189 GLU A C 1
ATOM 1594 O O . GLU A 1 189 ? -0.559 -25.744 -27.407 1.00 42.69 189 GLU A O 1
ATOM 1599 N N . GLU A 1 190 ? 0.727 -25.287 -29.211 1.00 45.59 190 GLU A N 1
ATOM 1600 C CA . GLU A 1 190 ? -0.311 -24.615 -29.967 1.00 45.59 190 GLU A CA 1
ATOM 1601 C C . GLU A 1 190 ? -1.477 -25.599 -30.016 1.00 45.59 190 GLU A C 1
ATOM 1603 O O . GLU A 1 190 ? -1.292 -26.716 -30.509 1.00 45.59 190 GLU A O 1
ATOM 1608 N N . PRO A 1 191 ? -2.635 -25.269 -29.414 1.00 48.00 191 PRO A N 1
ATOM 1609 C CA . PRO A 1 191 ? -3.739 -26.202 -29.399 1.00 48.00 191 PRO A CA 1
ATOM 1610 C C . PRO A 1 191 ? -4.025 -26.537 -30.854 1.00 48.00 191 PRO A C 1
ATOM 1612 O O . PRO A 1 191 ? -4.263 -25.616 -31.644 1.00 48.00 191 PRO A O 1
ATOM 1615 N N . GLU A 1 192 ? -3.955 -27.831 -31.198 1.00 59.94 192 GLU A N 1
ATOM 1616 C CA . GLU A 1 192 ? -4.240 -28.298 -32.552 1.00 59.94 192 GLU A CA 1
ATOM 1617 C C . GLU A 1 192 ? -5.479 -27.565 -33.069 1.00 59.94 192 GLU A C 1
ATOM 1619 O O . GLU A 1 192 ? -6.441 -27.396 -32.300 1.00 59.94 192 GLU A O 1
ATOM 1624 N N . PRO A 1 193 ? -5.463 -27.078 -34.323 1.00 53.84 193 PRO A N 1
ATOM 1625 C CA . PRO A 1 193 ? -6.529 -26.250 -34.854 1.00 53.84 193 PRO A CA 1
ATOM 1626 C C . PRO A 1 193 ? -7.854 -26.985 -34.685 1.00 53.84 193 PRO A C 1
ATOM 1628 O O . PRO A 1 193 ? -8.181 -27.908 -35.430 1.00 53.84 193 PRO A O 1
ATOM 1631 N N . ARG A 1 194 ? -8.624 -26.581 -33.668 1.00 53.38 194 ARG A N 1
ATOM 1632 C CA . ARG A 1 194 ? -9.948 -27.136 -33.419 1.00 53.38 194 ARG A CA 1
ATOM 1633 C C . ARG A 1 194 ? -10.764 -26.841 -34.663 1.00 53.38 194 ARG A C 1
ATOM 1635 O O . ARG A 1 194 ? -11.071 -25.680 -34.941 1.00 53.38 194 ARG A O 1
ATOM 1642 N N . VAL A 1 195 ? -11.094 -27.898 -35.402 1.00 61.19 195 VAL A N 1
ATOM 1643 C CA . VAL A 1 195 ? -12.069 -27.870 -36.489 1.00 61.19 195 VAL A CA 1
ATOM 1644 C C . VAL A 1 195 ? -13.323 -27.231 -35.907 1.00 61.19 195 VAL A C 1
ATOM 1646 O O . VAL A 1 195 ? -14.003 -27.828 -35.072 1.00 61.19 195 VAL A O 1
ATOM 1649 N N . ARG A 1 196 ? -13.569 -25.963 -36.259 1.00 53.72 196 ARG A N 1
ATOM 1650 C CA . ARG A 1 196 ? -14.748 -25.241 -35.786 1.00 53.72 196 ARG A CA 1
ATOM 1651 C C . ARG A 1 196 ? -15.958 -26.037 -36.276 1.00 53.72 196 ARG A C 1
ATOM 1653 O O . ARG A 1 196 ? -16.073 -26.212 -37.492 1.00 53.72 196 ARG A O 1
ATOM 1660 N N . PRO A 1 197 ? -16.838 -26.540 -35.392 1.00 56.59 197 PRO A N 1
ATOM 1661 C CA . PRO A 1 197 ? -18.092 -27.111 -35.852 1.00 56.59 197 PRO A CA 1
ATOM 1662 C C . PRO A 1 197 ? -18.800 -26.041 -36.682 1.00 56.59 197 PRO A C 1
ATOM 1664 O O . PRO A 1 197 ? -18.830 -24.873 -36.285 1.00 56.59 197 PRO A O 1
ATOM 1667 N N . GLN A 1 198 ? -19.294 -26.423 -37.862 1.00 58.25 198 GLN A N 1
ATOM 1668 C CA . GLN A 1 198 ? -20.088 -25.527 -38.693 1.00 58.25 198 GLN A CA 1
ATOM 1669 C C . GLN A 1 198 ? -21.284 -25.063 -37.863 1.00 58.25 198 GLN A C 1
ATOM 1671 O O . GLN A 1 198 ? -22.205 -25.828 -37.581 1.00 58.25 198 GLN A O 1
ATOM 1676 N N . VAL A 1 199 ? -21.226 -23.812 -37.414 1.00 58.03 199 VAL A N 1
ATOM 1677 C CA . VAL A 1 199 ? -22.347 -23.155 -36.762 1.00 58.03 199 VAL A CA 1
ATOM 1678 C C . VAL A 1 199 ? -23.334 -22.862 -37.879 1.00 58.03 199 VAL A C 1
ATOM 1680 O O . VAL A 1 199 ? -23.113 -21.964 -38.689 1.00 58.03 199 VAL A O 1
ATOM 1683 N N . TYR A 1 200 ? -24.385 -23.672 -37.969 1.00 65.12 200 TYR A N 1
ATOM 1684 C CA . TYR A 1 200 ? -25.530 -23.365 -38.812 1.00 65.12 200 TYR A CA 1
ATOM 1685 C C . TYR A 1 200 ? -26.069 -22.001 -38.378 1.00 65.12 200 TYR A C 1
ATOM 1687 O O . TYR A 1 200 ? -26.431 -21.819 -37.216 1.00 65.12 200 TYR A O 1
ATOM 1695 N N . SER A 1 201 ? -26.062 -21.033 -39.295 1.00 56.59 201 SER A N 1
ATOM 1696 C CA . SER A 1 201 ? -26.637 -19.711 -39.074 1.00 56.59 201 SER A CA 1
ATOM 1697 C C . SER A 1 201 ? -28.119 -19.859 -38.753 1.00 56.59 201 SER A C 1
ATOM 1699 O O . SER A 1 201 ? -28.935 -20.116 -39.637 1.00 56.59 201 SER A O 1
ATOM 1701 N N . THR A 1 202 ? -28.469 -19.711 -37.479 1.00 68.31 202 THR A N 1
ATOM 1702 C CA . THR A 1 202 ? -29.854 -19.493 -37.076 1.00 68.31 202 THR A CA 1
ATOM 1703 C C . THR A 1 202 ? -30.291 -18.154 -37.676 1.00 68.31 202 THR A C 1
ATOM 1705 O O . THR A 1 202 ? -29.601 -17.158 -37.445 1.00 68.31 202 THR A O 1
ATOM 1708 N N . PRO A 1 203 ? -31.374 -18.096 -38.469 1.00 69.38 203 PRO A N 1
ATOM 1709 C CA . PRO A 1 203 ? -31.876 -16.833 -38.993 1.00 69.38 203 PRO A CA 1
ATOM 1710 C C . PRO A 1 203 ? -32.247 -15.912 -37.826 1.00 69.38 203 PRO A C 1
ATOM 1712 O O . PRO A 1 203 ? -32.945 -16.331 -36.899 1.00 69.38 203 PRO A O 1
ATOM 1715 N N . GLU A 1 204 ? -31.738 -14.679 -37.859 1.00 66.75 204 GLU A N 1
ATOM 1716 C CA . GLU A 1 204 ? -32.048 -13.665 -36.854 1.00 66.75 204 GLU A CA 1
ATOM 1717 C C . GLU A 1 204 ? -33.567 -13.431 -36.807 1.00 66.75 204 GLU A C 1
ATOM 1719 O O . GLU A 1 204 ? -34.200 -13.275 -37.858 1.00 66.75 204 GLU A O 1
ATOM 1724 N N . PRO A 1 205 ? -34.185 -13.432 -35.613 1.00 74.50 205 PRO A N 1
ATOM 1725 C CA . PRO A 1 205 ? -35.585 -13.067 -35.491 1.00 74.50 205 PRO A CA 1
ATOM 1726 C C . PRO A 1 205 ? -35.773 -11.596 -35.898 1.00 74.50 205 PRO A C 1
ATOM 1728 O O . PRO A 1 205 ? -34.900 -10.768 -35.630 1.00 74.50 205 PRO A O 1
ATOM 1731 N N . PRO A 1 206 ? -36.906 -11.246 -36.532 1.00 72.06 206 PRO A N 1
ATOM 1732 C CA . PRO A 1 206 ? -37.180 -9.877 -36.943 1.00 72.06 206 PRO A CA 1
ATOM 1733 C C . PRO A 1 206 ? -37.164 -8.946 -35.725 1.00 72.06 206 PRO A C 1
ATOM 1735 O O . PRO A 1 206 ? -37.846 -9.198 -34.730 1.00 72.06 206 PRO A O 1
ATOM 1738 N N . TYR A 1 207 ? -36.367 -7.881 -35.821 1.00 59.03 207 TYR A N 1
ATOM 1739 C CA . TYR A 1 207 ? -36.267 -6.827 -34.818 1.00 59.03 207 TYR A CA 1
ATOM 1740 C C . TYR A 1 207 ? -37.658 -6.255 -34.517 1.00 59.03 207 TYR A C 1
ATOM 1742 O O . TYR A 1 207 ? -38.305 -5.669 -35.383 1.00 59.03 207 TYR A O 1
ATOM 1750 N N . LEU A 1 208 ? -38.118 -6.435 -33.278 1.00 67.31 208 LEU A N 1
ATOM 1751 C CA . LEU A 1 208 ? -39.243 -5.684 -32.734 1.00 67.31 208 LEU A CA 1
ATOM 1752 C C . LEU A 1 208 ? -38.745 -4.265 -32.452 1.00 67.31 208 LEU A C 1
ATOM 1754 O O . LEU A 1 208 ? -37.865 -4.079 -31.615 1.00 67.31 208 LEU A O 1
ATOM 1758 N N . GLU A 1 209 ? -39.285 -3.284 -33.175 1.00 65.00 209 GLU A N 1
ATOM 1759 C CA . GLU A 1 209 ? -39.027 -1.861 -32.945 1.00 65.00 209 GLU A CA 1
ATOM 1760 C C . GLU A 1 209 ? -39.357 -1.506 -31.488 1.00 65.00 209 GLU A C 1
ATOM 1762 O O . GLU A 1 209 ? -40.507 -1.591 -31.047 1.00 65.00 209 GLU A O 1
ATOM 1767 N N . GLU A 1 210 ? -38.334 -1.140 -30.716 1.00 67.44 210 GLU A N 1
ATOM 1768 C CA . GLU A 1 210 ? -38.527 -0.666 -29.352 1.00 67.44 210 GLU A CA 1
ATOM 1769 C C . GLU A 1 210 ? -39.235 0.702 -29.373 1.00 67.44 210 GLU A C 1
ATOM 1771 O O . GLU A 1 210 ? -38.848 1.590 -30.137 1.00 67.44 210 GLU A O 1
ATOM 1776 N N . PRO A 1 211 ? -40.271 0.913 -28.540 1.00 64.25 211 PRO A N 1
ATOM 1777 C CA . PRO A 1 211 ? -40.995 2.176 -28.505 1.00 64.25 211 PRO A CA 1
ATOM 1778 C C . PRO A 1 211 ? -40.108 3.306 -27.968 1.00 64.25 211 PRO A C 1
ATOM 1780 O O . PRO A 1 211 ? -39.482 3.179 -26.914 1.00 64.25 211 PRO A O 1
ATOM 1783 N N . GLU A 1 212 ? -40.109 4.439 -28.674 1.00 61.09 212 GLU A N 1
ATOM 1784 C CA . GLU A 1 212 ? -39.276 5.594 -28.344 1.00 61.09 212 GLU A CA 1
ATOM 1785 C C . GLU A 1 212 ? -39.459 6.083 -26.890 1.00 61.09 212 GLU A C 1
ATOM 1787 O O . GLU A 1 212 ? -40.587 6.194 -26.382 1.00 61.09 212 GLU A O 1
ATOM 1792 N N . PRO A 1 213 ? -38.360 6.441 -26.198 1.00 59.66 213 PRO A N 1
ATOM 1793 C CA . PRO A 1 213 ? -38.419 6.916 -24.827 1.00 59.66 213 PRO A CA 1
ATOM 1794 C C . PRO A 1 213 ? -39.099 8.289 -24.755 1.00 59.66 213 PRO A C 1
ATOM 1796 O O . PRO A 1 213 ? -38.584 9.305 -25.221 1.00 59.66 213 PRO A O 1
ATOM 1799 N N . ARG A 1 214 ? -40.259 8.336 -24.090 1.00 59.41 214 ARG A N 1
ATOM 1800 C CA . ARG A 1 214 ? -40.978 9.581 -23.784 1.00 59.41 214 ARG A CA 1
ATOM 1801 C C . ARG A 1 214 ? -40.094 10.526 -22.965 1.00 59.41 214 ARG A C 1
ATOM 1803 O O . ARG A 1 214 ? -39.834 10.290 -21.783 1.00 59.41 214 ARG A O 1
ATOM 1810 N N . VAL A 1 215 ? -39.703 11.638 -23.582 1.00 52.88 215 VAL A N 1
ATOM 1811 C CA . VAL A 1 215 ? -38.979 12.752 -22.960 1.00 52.88 215 VAL A CA 1
ATOM 1812 C C . VAL A 1 215 ? -39.835 13.361 -21.842 1.00 52.88 215 VAL A C 1
ATOM 1814 O O . VAL A 1 215 ? -40.753 14.143 -22.083 1.00 52.88 215 VAL A O 1
ATOM 1817 N N . ARG A 1 216 ? -39.549 13.007 -20.584 1.00 52.44 216 ARG A N 1
ATOM 1818 C CA . ARG A 1 216 ? -40.113 13.694 -19.414 1.00 52.44 216 ARG A CA 1
ATOM 1819 C C . ARG A 1 216 ? -39.368 15.013 -19.207 1.00 52.44 216 ARG A C 1
ATOM 1821 O O . ARG A 1 216 ? -38.279 15.027 -18.640 1.00 52.44 216 ARG A O 1
ATOM 1828 N N . GLN A 1 217 ? -39.972 16.124 -19.631 1.00 52.72 217 GLN A N 1
ATOM 1829 C CA . GLN A 1 217 ? -39.561 17.468 -19.218 1.00 52.72 217 GLN A CA 1
ATOM 1830 C C . GLN A 1 217 ? -39.722 17.606 -17.697 1.00 52.72 217 GLN A C 1
ATOM 1832 O O . GLN A 1 217 ? -40.818 17.826 -17.185 1.00 52.72 217 GLN A O 1
ATOM 1837 N N . GLN A 1 218 ? -38.625 17.459 -16.953 1.00 52.00 218 GLN A N 1
ATOM 1838 C CA . GLN A 1 218 ? -38.580 17.854 -15.550 1.00 52.00 218 GLN A CA 1
ATOM 1839 C C . GLN A 1 218 ? -38.292 19.353 -15.468 1.00 52.00 218 GLN A C 1
ATOM 1841 O O . GLN A 1 218 ? -37.187 19.815 -15.748 1.00 52.00 218 GLN A O 1
ATOM 1846 N N . VAL A 1 219 ? -39.309 20.110 -15.065 1.00 52.19 219 VAL A N 1
ATOM 1847 C CA . VAL A 1 219 ? -39.198 21.520 -14.692 1.00 52.19 219 VAL A CA 1
ATOM 1848 C C . VAL A 1 219 ? -38.307 21.613 -13.448 1.00 52.19 219 VAL A C 1
ATOM 1850 O O . VAL A 1 219 ? -38.741 21.329 -12.333 1.00 52.19 219 VAL A O 1
ATOM 1853 N N . ARG A 1 220 ? -37.032 21.979 -13.631 1.00 47.41 220 ARG A N 1
ATOM 1854 C CA . ARG A 1 220 ? -36.126 22.328 -12.526 1.00 47.41 220 ARG A CA 1
ATOM 1855 C C . ARG A 1 220 ? -36.614 23.626 -11.887 1.00 47.41 220 ARG A C 1
ATOM 1857 O O . ARG A 1 220 ? -36.431 24.701 -12.450 1.00 47.41 220 ARG A O 1
ATOM 1864 N N . GLN A 1 221 ? -37.208 23.529 -10.701 1.00 46.81 221 GLN A N 1
ATOM 1865 C CA . GLN A 1 221 ? -37.424 24.694 -9.849 1.00 46.81 221 GLN A CA 1
ATOM 1866 C C . GLN A 1 221 ? -36.062 25.248 -9.413 1.00 46.81 221 GLN A C 1
ATOM 1868 O O . GLN A 1 221 ? -35.279 24.569 -8.747 1.00 46.81 221 GLN A O 1
ATOM 1873 N N . VAL A 1 222 ? -35.770 26.480 -9.825 1.00 47.34 222 VAL A N 1
ATOM 1874 C CA . VAL A 1 222 ? -34.592 27.239 -9.400 1.00 47.34 222 VAL A CA 1
ATOM 1875 C C . VAL A 1 222 ? -34.849 27.728 -7.975 1.00 47.34 222 VAL A C 1
ATOM 1877 O O . VAL A 1 222 ? -35.530 28.725 -7.756 1.00 47.34 222 VAL A O 1
ATOM 1880 N N . VAL A 1 223 ? -34.339 26.985 -6.995 1.00 50.88 223 VAL A N 1
ATOM 1881 C CA . VAL A 1 223 ? -34.295 27.418 -5.594 1.00 50.88 223 VAL A CA 1
ATOM 1882 C C . VAL A 1 223 ? -33.185 28.471 -5.475 1.00 50.88 223 VAL A C 1
ATOM 1884 O O . VAL A 1 223 ? -32.049 28.174 -5.855 1.00 50.88 223 VAL A O 1
ATOM 1887 N N . PRO A 1 224 ? -33.463 29.693 -4.983 1.00 51.91 224 PRO A N 1
ATOM 1888 C CA . PRO A 1 224 ? -32.425 30.700 -4.808 1.00 51.91 224 PRO A CA 1
ATOM 1889 C C . PRO A 1 224 ? -31.379 30.213 -3.791 1.00 51.91 224 PRO A C 1
ATOM 1891 O O . PRO A 1 224 ? -31.731 29.523 -2.826 1.00 51.91 224 PRO A O 1
ATOM 1894 N N . PRO A 1 225 ? -30.093 30.549 -3.981 1.00 54.03 225 PRO A N 1
ATOM 1895 C CA . PRO A 1 225 ? -29.036 30.127 -3.076 1.00 54.03 225 PRO A CA 1
ATOM 1896 C C . PRO A 1 225 ? -29.255 30.780 -1.707 1.00 54.03 225 PRO A C 1
ATOM 1898 O O . PRO A 1 225 ? -29.024 31.972 -1.532 1.00 54.03 225 PRO A O 1
ATOM 1901 N N . ARG A 1 226 ? -29.710 29.995 -0.722 1.00 58.88 226 ARG A N 1
ATOM 1902 C CA . ARG A 1 226 ? -29.560 30.353 0.696 1.00 58.88 226 ARG A CA 1
ATOM 1903 C C . ARG A 1 226 ? -28.074 30.559 0.979 1.00 58.88 226 ARG A C 1
ATOM 1905 O O . ARG A 1 226 ? -27.263 29.827 0.412 1.00 58.88 226 ARG A O 1
ATOM 1912 N N . ASP A 1 227 ? -27.745 31.505 1.861 1.00 61.09 227 ASP A N 1
ATOM 1913 C CA . ASP A 1 227 ? -26.402 31.839 2.363 1.00 61.09 227 ASP A CA 1
ATOM 1914 C C . ASP A 1 227 ? -25.681 30.631 3.001 1.00 61.09 227 ASP A C 1
ATOM 1916 O O . ASP A 1 227 ? -25.421 30.563 4.204 1.00 61.09 227 ASP A O 1
ATOM 1920 N N . ALA A 1 228 ? -25.331 29.641 2.180 1.00 61.84 228 ALA A N 1
ATOM 1921 C CA . ALA A 1 228 ? -24.795 28.353 2.595 1.00 61.84 228 ALA A CA 1
ATOM 1922 C C . ALA A 1 228 ? -23.439 28.500 3.299 1.00 61.84 228 ALA A C 1
ATOM 1924 O O . ALA A 1 228 ? -23.051 27.640 4.087 1.00 61.84 228 ALA A O 1
ATOM 1925 N N . GLY A 1 229 ? -22.730 29.607 3.052 1.00 73.44 229 GLY A N 1
ATOM 1926 C CA . GLY A 1 229 ? -21.467 29.919 3.711 1.00 73.44 229 GLY A CA 1
ATOM 1927 C C . GLY A 1 229 ? -21.623 30.183 5.210 1.00 73.44 229 GLY A C 1
ATOM 1928 O O . GLY A 1 229 ? -20.872 29.618 6.008 1.00 73.44 229 GLY A O 1
ATOM 1929 N N . ALA A 1 230 ? -22.616 30.984 5.608 1.00 74.06 230 ALA A N 1
ATOM 1930 C CA . ALA A 1 230 ? -22.794 31.390 7.001 1.00 74.06 230 ALA A CA 1
ATOM 1931 C C . ALA A 1 230 ? -23.276 30.224 7.877 1.00 74.06 230 ALA A C 1
ATOM 1933 O O . ALA A 1 230 ? -22.725 29.980 8.954 1.00 74.06 230 ALA A O 1
ATOM 1934 N N . GLU A 1 231 ? -24.244 29.443 7.386 1.00 77.69 231 GLU A N 1
ATOM 1935 C CA . GLU A 1 231 ? -24.743 28.259 8.095 1.00 77.69 231 GLU A CA 1
ATOM 1936 C C . GLU A 1 231 ? -23.666 27.171 8.218 1.00 77.69 231 GLU A C 1
ATOM 1938 O O . GLU A 1 231 ? -23.510 26.552 9.278 1.00 77.69 231 GLU A O 1
ATOM 1943 N N . HIS A 1 232 ? -22.867 26.961 7.165 1.00 78.81 232 HIS A N 1
ATOM 1944 C CA . HIS A 1 232 ? -21.760 26.007 7.195 1.00 78.81 232 HIS A CA 1
ATOM 1945 C C . HIS A 1 232 ? -20.681 26.419 8.203 1.00 78.81 232 HIS A C 1
ATOM 1947 O O . HIS A 1 232 ? -20.213 25.587 8.988 1.00 78.81 232 HIS A O 1
ATOM 1953 N N . GLU A 1 233 ? -20.315 27.702 8.246 1.00 78.31 233 GLU A N 1
ATOM 1954 C CA . GLU A 1 233 ? -19.326 28.195 9.204 1.00 78.31 233 GLU A CA 1
ATOM 1955 C C . GLU A 1 233 ? -19.844 28.108 10.647 1.00 78.31 233 GLU A C 1
ATOM 1957 O O . GLU A 1 233 ? -19.113 27.671 11.542 1.00 78.31 233 GLU A O 1
ATOM 1962 N N . GLN A 1 234 ? -21.120 28.422 10.884 1.00 82.25 234 GLN A N 1
ATOM 1963 C CA . GLN A 1 234 ? -21.730 28.295 12.207 1.00 82.25 234 GLN A CA 1
ATOM 1964 C C . GLN A 1 234 ? -21.789 26.832 12.672 1.00 82.25 234 GLN A C 1
ATOM 1966 O O . GLN A 1 234 ? -21.504 26.534 13.837 1.00 82.25 234 GLN A O 1
ATOM 1971 N N . ARG A 1 235 ? -22.077 25.896 11.760 1.00 82.25 235 ARG A N 1
ATOM 1972 C CA . ARG A 1 235 ? -22.053 24.454 12.034 1.00 82.25 235 ARG A CA 1
ATOM 1973 C C . ARG A 1 235 ? -20.645 23.955 12.372 1.00 82.25 235 ARG A C 1
ATOM 1975 O O . ARG A 1 235 ? -20.493 23.179 13.315 1.00 82.25 235 ARG A O 1
ATOM 1982 N N . LEU A 1 236 ? -19.612 24.427 11.671 1.00 82.12 236 LEU A N 1
ATOM 1983 C CA . LEU A 1 236 ? -18.217 24.100 11.991 1.00 82.12 236 LEU A CA 1
ATOM 1984 C C . LEU A 1 236 ? -17.787 24.658 13.354 1.00 82.12 236 LEU A C 1
ATOM 1986 O O . LEU A 1 236 ? -17.107 23.953 14.099 1.00 82.12 236 LEU A O 1
ATOM 1990 N N . ARG A 1 237 ? -18.205 25.881 13.711 1.00 81.44 237 ARG A N 1
ATOM 1991 C CA . ARG A 1 237 ? -17.940 26.459 15.041 1.00 81.44 237 ARG A CA 1
ATOM 1992 C C . ARG A 1 237 ? -18.565 25.618 16.152 1.00 81.44 237 ARG A C 1
ATOM 1994 O O . ARG A 1 237 ? -17.879 25.274 17.110 1.00 81.44 237 ARG A O 1
ATOM 2001 N N . ARG A 1 238 ? -19.829 25.207 15.991 1.00 81.31 238 ARG A N 1
ATOM 2002 C CA . ARG A 1 238 ? -20.513 24.328 16.957 1.00 81.31 238 ARG A CA 1
ATOM 2003 C C . ARG A 1 238 ? -19.807 22.981 17.102 1.00 81.31 238 ARG A C 1
ATOM 2005 O O . ARG A 1 238 ? -19.556 22.560 18.223 1.00 81.31 238 ARG A O 1
ATOM 2012 N N . ALA A 1 239 ? -19.419 22.348 15.995 1.00 79.44 239 ALA A N 1
ATOM 2013 C CA . ALA A 1 239 ? -18.709 21.067 16.027 1.00 79.44 239 ALA A CA 1
ATOM 2014 C C . ALA A 1 239 ? -17.340 21.156 16.729 1.00 79.44 239 ALA A C 1
ATOM 2016 O O . ALA A 1 239 ? -16.935 20.221 17.412 1.00 79.44 239 ALA A O 1
ATOM 2017 N N . ARG A 1 240 ? -16.632 22.286 16.599 1.00 80.94 240 ARG A N 1
ATOM 2018 C CA . ARG A 1 240 ? -15.339 22.513 17.270 1.00 80.94 240 ARG A CA 1
ATOM 2019 C C . ARG A 1 240 ? -15.473 22.828 18.760 1.00 80.94 240 ARG A C 1
ATOM 2021 O O . ARG A 1 240 ? -14.503 22.637 19.487 1.00 80.94 240 ARG A O 1
ATOM 2028 N N . ALA A 1 241 ? -16.634 23.291 19.212 1.00 74.69 241 ALA A N 1
ATOM 2029 C CA . ALA A 1 241 ? -16.890 23.568 20.623 1.00 74.69 241 ALA A CA 1
ATOM 2030 C C . ALA A 1 241 ? -17.264 22.311 21.431 1.00 74.69 241 ALA A C 1
ATOM 2032 O O . ALA A 1 241 ? -17.205 22.338 22.657 1.00 74.69 241 ALA A O 1
ATOM 2033 N N . VAL A 1 242 ? -17.633 21.203 20.776 1.00 79.81 242 VAL A N 1
ATOM 2034 C CA . VAL A 1 242 ? -18.005 19.963 21.475 1.00 79.81 242 VAL A CA 1
ATOM 2035 C C . VAL A 1 242 ? -16.802 19.418 22.251 1.00 79.81 242 VAL A C 1
ATOM 2037 O O . VAL A 1 242 ? -15.764 19.117 21.664 1.00 79.81 242 VAL A O 1
ATOM 2040 N N . GLY A 1 243 ? -16.958 19.296 23.572 1.00 83.38 243 GLY A N 1
ATOM 2041 C CA . GLY A 1 243 ? -15.940 18.757 24.479 1.00 83.38 243 GLY A CA 1
ATOM 2042 C C . GLY A 1 243 ? -14.836 19.736 24.893 1.00 83.38 243 GLY A C 1
ATOM 2043 O O . GLY A 1 243 ? -13.853 19.291 25.475 1.00 83.38 243 GLY A O 1
ATOM 2044 N N . ARG A 1 244 ? -14.971 21.037 24.597 1.00 86.50 244 ARG A N 1
ATOM 2045 C CA . ARG A 1 244 ? -14.029 22.087 25.024 1.00 86.50 244 ARG A CA 1
ATOM 2046 C C . ARG A 1 244 ? -14.707 23.077 25.959 1.00 86.50 244 ARG A C 1
ATOM 2048 O O . ARG A 1 244 ? -15.898 23.357 25.807 1.00 86.50 244 ARG A O 1
ATOM 2055 N N . THR A 1 245 ? -13.953 23.640 26.896 1.00 93.56 245 THR A N 1
ATOM 2056 C CA . THR A 1 245 ? -14.462 24.756 27.702 1.00 93.56 245 THR A CA 1
ATOM 2057 C C . THR A 1 245 ? -14.639 26.002 26.827 1.00 93.56 245 THR A C 1
ATOM 2059 O O . THR A 1 245 ? -14.075 26.119 25.733 1.00 93.56 245 THR A O 1
ATOM 2062 N N . ARG A 1 246 ? -15.448 26.964 27.287 1.00 86.50 246 ARG A N 1
ATOM 2063 C CA . ARG A 1 246 ? -15.690 28.213 26.545 1.00 86.50 246 ARG A CA 1
ATOM 2064 C C . ARG A 1 246 ? -14.394 28.999 26.307 1.00 86.50 246 ARG A C 1
ATOM 2066 O O . ARG A 1 246 ? -14.246 29.613 25.253 1.00 86.50 246 ARG A O 1
ATOM 2073 N N . GLU A 1 247 ? -13.466 28.940 27.258 1.00 90.75 247 GLU A N 1
ATOM 2074 C CA . GLU A 1 247 ? -12.152 29.585 27.182 1.00 90.75 247 GLU A CA 1
ATOM 2075 C C . GLU A 1 247 ? -11.252 28.899 26.147 1.00 90.75 247 GLU A C 1
ATOM 2077 O O . GLU A 1 247 ? -10.709 29.562 25.265 1.00 90.75 247 GLU A O 1
ATOM 2082 N N . GLU A 1 248 ? -11.181 27.566 26.157 1.00 85.25 248 GLU A N 1
ATOM 2083 C CA . GLU A 1 248 ? -10.425 26.793 25.162 1.00 85.25 248 GLU A CA 1
ATOM 2084 C C . GLU A 1 248 ? -10.951 27.001 23.736 1.00 85.25 248 GLU A C 1
ATOM 2086 O O . GLU A 1 248 ? -10.175 27.116 22.782 1.00 85.25 248 GLU A O 1
ATOM 2091 N N . ALA A 1 249 ? -12.275 27.072 23.574 1.00 86.94 249 ALA A N 1
ATOM 2092 C CA . ALA A 1 249 ? -12.898 27.352 22.286 1.00 86.94 249 ALA A CA 1
ATOM 2093 C C . ALA A 1 249 ? -12.567 28.769 21.781 1.00 86.94 249 ALA A C 1
ATOM 2095 O O . ALA A 1 249 ? -12.326 28.947 20.585 1.00 86.94 249 ALA A O 1
ATOM 2096 N N . ALA A 1 250 ? -12.511 29.763 22.677 1.00 88.12 250 ALA A N 1
ATOM 2097 C CA . ALA A 1 250 ? -12.142 31.135 22.332 1.00 88.12 250 ALA A CA 1
ATOM 2098 C C . ALA A 1 250 ? -10.673 31.240 21.890 1.00 88.12 250 ALA A C 1
ATOM 2100 O O . ALA A 1 250 ? -10.393 31.819 20.839 1.00 88.12 250 ALA A O 1
ATOM 2101 N N . VAL A 1 251 ? -9.753 30.601 22.623 1.00 92.31 251 VAL A N 1
ATOM 2102 C CA . VAL A 1 251 ? -8.322 30.549 22.268 1.00 92.31 251 VAL A CA 1
ATOM 2103 C C . VAL A 1 251 ? -8.116 29.881 20.902 1.00 92.31 251 VAL A C 1
ATOM 2105 O O . VAL A 1 251 ? -7.334 30.359 20.075 1.00 92.31 251 VAL A O 1
ATOM 2108 N N . LEU A 1 252 ? -8.850 28.798 20.621 1.00 89.00 252 LEU A N 1
ATOM 2109 C CA . LEU A 1 252 ? -8.788 28.109 19.331 1.00 89.00 252 LEU A CA 1
ATOM 2110 C C . LEU A 1 252 ? -9.284 28.989 18.172 1.00 89.00 252 LEU A C 1
ATOM 2112 O O . LEU A 1 252 ? -8.650 29.023 17.114 1.00 89.00 252 LEU A O 1
ATOM 2116 N N . GLU A 1 253 ? -10.400 29.701 18.345 1.00 90.62 253 GLU A N 1
ATOM 2117 C CA . GLU A 1 253 ? -10.918 30.606 17.312 1.00 90.62 253 GLU A CA 1
ATOM 2118 C C . GLU A 1 253 ? -9.980 31.798 17.070 1.00 90.62 253 GLU A C 1
ATOM 2120 O O . GLU A 1 253 ? -9.748 32.153 15.910 1.00 90.62 253 GLU A O 1
ATOM 2125 N N . GLU A 1 254 ? -9.349 32.352 18.112 1.00 94.31 254 GLU A N 1
ATOM 2126 C CA . GLU A 1 254 ? -8.345 33.411 17.958 1.00 94.31 254 GLU A CA 1
ATOM 2127 C C . GLU A 1 254 ? -7.118 32.920 17.167 1.00 94.31 254 GLU A C 1
ATOM 2129 O O . GLU A 1 254 ? -6.665 33.574 16.219 1.00 94.31 254 GLU A O 1
ATOM 2134 N N . ALA A 1 255 ? -6.614 31.721 17.476 1.00 92.25 255 ALA A N 1
ATOM 2135 C CA . ALA A 1 255 ? -5.505 31.113 16.742 1.00 92.25 255 ALA A CA 1
ATOM 2136 C C . ALA A 1 255 ? -5.852 30.873 15.258 1.00 92.25 255 ALA A C 1
ATOM 2138 O O . ALA A 1 255 ? -5.039 31.135 14.361 1.00 92.25 255 ALA A O 1
ATOM 2139 N N . LEU A 1 256 ? -7.077 30.415 14.972 1.00 90.88 256 LEU A N 1
ATOM 2140 C CA . LEU A 1 256 ? -7.564 30.233 13.603 1.00 90.88 256 LEU A CA 1
ATOM 2141 C C . LEU A 1 256 ? -7.737 31.568 12.866 1.00 90.88 256 LEU A C 1
ATOM 2143 O O . LEU A 1 256 ? -7.425 31.641 11.674 1.00 90.88 256 LEU A O 1
ATOM 2147 N N . ALA A 1 257 ? -8.193 32.623 13.544 1.00 91.75 257 ALA A N 1
ATOM 2148 C CA . ALA A 1 257 ? -8.285 33.968 12.979 1.00 91.75 257 ALA A CA 1
ATOM 2149 C C . ALA A 1 257 ? -6.898 34.515 12.600 1.00 91.75 257 ALA A C 1
ATOM 2151 O O . ALA A 1 257 ? -6.702 34.939 11.459 1.00 91.75 257 ALA A O 1
ATOM 2152 N N . ARG A 1 258 ? -5.897 34.384 13.484 1.00 95.25 258 ARG A N 1
ATOM 2153 C CA . ARG A 1 258 ? -4.500 34.767 13.190 1.00 95.25 258 ARG A CA 1
ATOM 2154 C C . ARG A 1 258 ? -3.938 34.018 11.978 1.00 95.25 258 ARG A C 1
ATOM 2156 O O . ARG A 1 258 ? -3.258 34.608 11.137 1.00 95.25 258 ARG A O 1
ATOM 2163 N N . ARG A 1 259 ? -4.248 32.723 11.840 1.00 92.50 259 ARG A N 1
ATOM 2164 C CA . ARG A 1 259 ? -3.828 31.916 10.681 1.00 92.50 259 ARG A CA 1
ATOM 2165 C C . ARG A 1 259 ? -4.512 32.353 9.382 1.00 92.50 259 ARG A C 1
ATOM 2167 O O . ARG A 1 259 ? -3.854 32.374 8.342 1.00 92.50 259 ARG A O 1
ATOM 2174 N N . ARG A 1 260 ? -5.808 32.693 9.429 1.00 92.75 260 ARG A N 1
ATOM 2175 C CA . ARG A 1 260 ? -6.552 33.244 8.279 1.00 92.75 260 ARG A CA 1
ATOM 2176 C C . ARG A 1 260 ? -5.939 34.569 7.822 1.00 92.75 260 ARG A C 1
ATOM 2178 O O . ARG A 1 260 ? -5.638 34.705 6.640 1.00 92.75 260 ARG A O 1
ATOM 2185 N N . TRP A 1 261 ? -5.653 35.466 8.763 1.00 92.94 261 TRP A N 1
ATOM 2186 C CA . TRP A 1 261 ? -5.020 36.755 8.483 1.00 92.94 2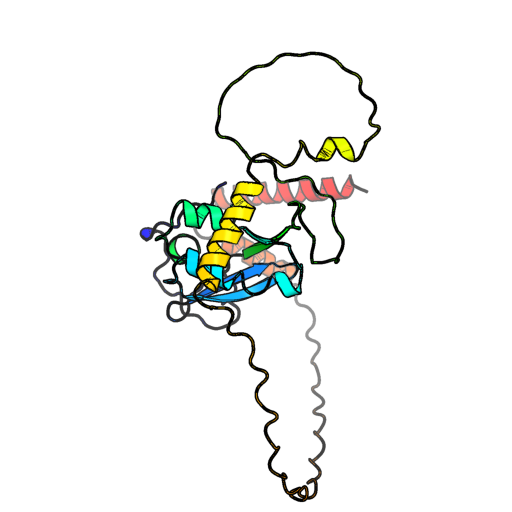61 TRP A CA 1
ATOM 2187 C C . TRP A 1 261 ? -3.627 36.607 7.855 1.00 92.94 261 TRP A C 1
ATOM 2189 O O . TRP A 1 261 ? -3.336 37.243 6.846 1.00 92.94 261 TRP A O 1
ATOM 2199 N N . ARG A 1 262 ? -2.784 35.700 8.377 1.00 93.44 262 ARG A N 1
ATOM 2200 C CA . ARG A 1 262 ? -1.451 35.442 7.802 1.00 93.44 262 ARG A CA 1
ATOM 2201 C C . ARG A 1 262 ? -1.534 34.976 6.346 1.00 93.44 262 ARG A C 1
ATOM 2203 O O . ARG A 1 262 ? -0.843 35.526 5.500 1.00 93.44 262 ARG A O 1
ATOM 2210 N N . ARG A 1 263 ? -2.421 34.019 6.045 1.00 90.75 263 ARG A N 1
ATOM 2211 C CA . ARG A 1 263 ? -2.633 33.530 4.670 1.00 90.75 263 ARG A CA 1
ATOM 2212 C C . ARG A 1 263 ? -3.150 34.615 3.734 1.00 90.75 263 ARG A C 1
ATOM 2214 O O . ARG A 1 263 ? -2.834 34.590 2.551 1.00 90.75 263 ARG A O 1
ATOM 2221 N N . GLN A 1 264 ? -3.977 35.527 4.239 1.00 93.25 264 GLN A N 1
ATOM 2222 C CA . GLN A 1 264 ? -4.463 36.648 3.447 1.00 93.25 264 GLN A CA 1
ATOM 2223 C C . GLN A 1 264 ? -3.323 37.620 3.117 1.00 93.25 264 GLN A C 1
ATOM 2225 O O . GLN A 1 264 ? -3.126 37.925 1.947 1.00 93.25 264 GLN A O 1
ATOM 2230 N N . ARG A 1 265 ? -2.496 37.986 4.104 1.00 94.12 265 ARG A N 1
ATOM 2231 C CA . ARG A 1 265 ? -1.291 38.806 3.887 1.00 94.12 265 ARG A CA 1
ATOM 2232 C C . ARG A 1 265 ? -0.296 38.169 2.920 1.00 94.12 265 ARG A C 1
ATOM 2234 O O . ARG A 1 265 ? 0.221 38.855 2.052 1.00 94.12 265 ARG A O 1
ATOM 2241 N N . GLU A 1 266 ? -0.049 36.866 3.036 1.00 91.31 266 GLU A N 1
ATOM 2242 C CA . GLU A 1 266 ? 0.819 36.130 2.101 1.00 91.31 266 GLU A CA 1
ATOM 2243 C C . GLU A 1 266 ? 0.272 36.170 0.663 1.00 91.31 266 GLU A C 1
ATOM 2245 O O . GLU A 1 266 ? 1.041 36.307 -0.283 1.00 91.31 266 GLU A O 1
ATOM 2250 N N . ARG A 1 267 ? -1.056 36.103 0.483 1.00 91.12 267 ARG A N 1
ATOM 2251 C CA . ARG A 1 267 ? -1.697 36.243 -0.838 1.00 91.12 267 ARG A CA 1
ATOM 2252 C C . ARG A 1 267 ? -1.610 37.661 -1.397 1.00 91.12 267 ARG A C 1
ATOM 2254 O O . ARG A 1 267 ? -1.513 37.810 -2.609 1.00 91.12 267 ARG A O 1
ATOM 2261 N N . GLU A 1 268 ? -1.683 38.669 -0.535 1.00 90.00 268 GLU A N 1
ATOM 2262 C CA . GLU A 1 268 ? -1.570 40.082 -0.915 1.00 90.00 268 GLU A CA 1
ATOM 2263 C C . GLU A 1 268 ? -0.122 40.475 -1.252 1.00 90.00 268 GLU A C 1
ATOM 2265 O O . GLU A 1 268 ? 0.079 41.309 -2.121 1.00 90.00 268 GLU A O 1
ATOM 2270 N N . GLN A 1 269 ? 0.877 39.859 -0.608 1.00 88.88 269 GLN A N 1
ATOM 2271 C CA . GLN A 1 269 ? 2.308 40.114 -0.849 1.00 88.88 269 GLN A CA 1
ATOM 2272 C C . GLN A 1 269 ? 2.915 39.271 -1.983 1.00 88.88 269 GLN A C 1
ATOM 2274 O O . GLN A 1 269 ? 3.990 39.595 -2.474 1.00 88.88 269 GLN A O 1
ATOM 2279 N N . GLY A 1 270 ? 2.267 38.165 -2.362 1.00 75.25 270 GLY A N 1
ATOM 2280 C CA . GLY A 1 270 ? 2.698 37.267 -3.440 1.00 75.25 270 GLY A CA 1
ATOM 2281 C C . GLY A 1 270 ? 2.136 37.612 -4.826 1.00 75.25 270 GLY A C 1
ATOM 2282 O O . GLY A 1 270 ? 2.078 36.726 -5.679 1.00 75.25 270 GLY A O 1
ATOM 2283 N N . ARG A 1 271 ? 1.674 38.849 -5.030 1.00 49.94 271 ARG A N 1
ATOM 2284 C CA . ARG A 1 271 ? 1.238 39.434 -6.307 1.00 49.94 271 ARG A CA 1
ATOM 2285 C C . ARG A 1 271 ? 2.056 40.683 -6.589 1.00 49.94 271 ARG A C 1
ATOM 2287 O O . ARG A 1 271 ? 2.262 40.948 -7.789 1.00 49.94 271 ARG A O 1
#

Foldseek 3Di:
DPQAFCPPVNLPPPDQADDDPCLLPFQHDHPQWAWEWEPALHTDIDTGRQQAFLVVVVVVVQPDPCVQANQKGKFKDDPNDTSVVVCVVPVRDTNNRRGSHNYYIYIWIAHNLQQTQNSNVSDRDRDDRDDDDDDDDDDDDDDDDDDDDDDDDPVVCVVVSHVCPCVVVVVRVVVVCVVCVVVDPPPPPPPPPPPPPPDDDDPDDDDDDDDDDPDPPDDDDDDDDDPCVVVVVVVVLVVQPVPDDPVRSVVVVVVVVVVVVVVVVVVVVVD

pLDDT: mean 70.51, std 20.18, range [30.97, 96.12]

Radius of gyration: 28.96 Å; chains: 1; bounding box: 80×68×67 Å

Secondary structure (DSSP, 8-state):
-PPPP--GGGS--SS-B--STTTTSTT-BBTTEEEEEEESSSEEEEEEETTSBHHHHHHHH-S-STTTSTT-EEEEEETTEEHHHHHHH-TT-BHHHH--SS-EEEEEEE-TT-PEEBTTTTB-----PPPP---------------------GGGSGGGS-TTHHHHHHHHHHHHHHHHTTS------------------PPPPP---PPP---------------HHHHHHHHHHHHHHTTS-HHHHHHHHHHHHHHHHHHHHHHHH--

Sequence (271 aa):
MPPERIHRARRYRGLRDAKGSRWHGKGFRDHGSMWINVNEGFTRGRDVPEHMRLDLFVDTLDEHPDAINPGGWCDVFFRKTSLFDLVEEHPDDLVEDWFDGGETVYRKYYDAEGYEINVVLGERKGTKPQPRRRGSLRQRLHTGDPGFTLMYNETQYRDFISPGFDDRYDQWQRRRGQLYGMLEPRYFEEPEPRVRPQVYSTPEPPYLEEPEPRVRQQVRQVVPPRDAGAEHEQRLRRARAVGRTREEAAVLEEALARRRWRRQREREQGR